Protein AF-A0A922WSM0-F1 (afdb_monomer_lite)

Radius of gyration: 19.59 Å; chains: 1; bounding box: 53×38×46 Å

Foldseek 3Di:
DVQVVQLPDPQKWWKAFPDDDVVVVVCVLLVVQVVVVCVVCVVVVVPPPPPVVDSDDSVDWTKIATDSHDPDDDAAKIKMFRNVQDFQWAQAPVRDTDGDPHRHVIDTHHDDDPDNRYHDRDLQGQRIKMKGDFPFFEADDPVRVVVDPDDDPNRPDHAGEAEAIDIDGSCVVPPDDTDPSSVVVVVVVVVVLVVQFDFQDDDPDTGTHGPVRVVCVVVVHWYDYPPDGDPPPRD

pLDDT: mean 84.81, std 13.57, range [42.75, 98.56]

Secondary structure (DSSP, 8-state):
-HHHHHHT-TTEEEEEESS---HHHHHHHHHHHHHHHHHH-GGGTT-S---STT----S---EEEEES--S---SEEEEEEEGGG-PPEEE-TTS-EEE-S-TTT-EE-SS--S-TTS----TT-TTEEEEEE----SPPPHHHHHH-SS--TTTSSSS-EEE--EEEEGGGGSSS---HHHHHHHHHHHHHHHHHSEE-S-TTS--EE-HHHHHHHHTT-EEEETTEE--S---

Sequence (235 aa):
MLLERLNADSEIAFIVPDGPLSIEQVHRDRLALAIETFRDEPSLQDKRGITFFGLPDSGYRQRWKAINQVHELTDGKYHLWHIPGGPLPLLTSNGCNQTVANPWEGWVEEHLGMDPSVPYFGPFAVTVIRLELMTRHRPYSQDEKNSLSIVNDFWDREADFLCVSMFEWSGSRGHNKASPATKRWWNRLKAWVGRQATQVSEPPFPVWAFPSAREKLMAGIDYYACGRQITRSVP

Structure (mmCIF, N/CA/C/O backbone):
data_AF-A0A922WSM0-F1
#
_entry.id   AF-A0A922WSM0-F1
#
loop_
_atom_site.group_PDB
_atom_site.id
_atom_site.type_symbol
_atom_site.label_atom_id
_atom_site.label_alt_id
_atom_site.label_comp_id
_atom_site.label_asym_id
_atom_site.label_entity_id
_atom_site.label_seq_id
_atom_site.pdbx_PDB_ins_code
_atom_site.Cartn_x
_atom_site.Cartn_y
_atom_site.Cartn_z
_atom_site.occupancy
_atom_site.B_iso_or_equiv
_atom_site.auth_seq_id
_atom_site.auth_comp_id
_atom_site.auth_asym_id
_atom_site.auth_atom_id
_atom_site.pdbx_PDB_model_num
ATOM 1 N N . MET A 1 1 ? -14.574 -4.790 0.892 1.00 90.06 1 MET A N 1
ATOM 2 C CA . MET A 1 1 ? -14.740 -3.400 0.413 1.00 90.06 1 MET A CA 1
ATOM 3 C C . MET A 1 1 ? -13.491 -2.790 -0.231 1.00 90.06 1 MET A C 1
ATOM 5 O O . MET A 1 1 ? -13.546 -2.515 -1.422 1.00 90.06 1 MET A O 1
ATOM 9 N N . LEU A 1 2 ? -12.377 -2.546 0.485 1.00 93.69 2 LEU A N 1
ATOM 10 C CA . LEU A 1 2 ? -11.177 -1.958 -0.153 1.00 93.69 2 LEU A CA 1
ATOM 11 C C . LEU A 1 2 ? -10.568 -2.897 -1.205 1.00 93.69 2 LEU A C 1
ATOM 13 O O . LEU A 1 2 ? -10.335 -2.472 -2.332 1.00 93.69 2 LEU A O 1
ATOM 17 N N . LEU A 1 3 ? -10.380 -4.170 -0.848 1.00 96.06 3 LEU A N 1
ATOM 18 C CA . LEU A 1 3 ? -9.903 -5.211 -1.760 1.00 96.06 3 LEU A CA 1
ATOM 19 C C . LEU A 1 3 ? -10.743 -5.275 -3.042 1.00 96.06 3 LEU A C 1
ATOM 21 O O . LEU A 1 3 ? -10.206 -5.138 -4.131 1.00 96.06 3 LEU A O 1
ATOM 25 N N . GLU A 1 4 ? -12.064 -5.412 -2.911 1.00 96.81 4 GLU A N 1
ATOM 26 C CA . GLU A 1 4 ? -12.992 -5.465 -4.051 1.00 96.81 4 GLU A CA 1
ATOM 27 C C . GLU A 1 4 ? -12.875 -4.219 -4.933 1.00 96.81 4 GLU A C 1
ATOM 29 O O . GLU A 1 4 ? -12.818 -4.327 -6.153 1.00 96.81 4 GLU A O 1
ATOM 34 N N . ARG A 1 5 ? -12.790 -3.028 -4.322 1.00 96.56 5 ARG A N 1
ATOM 35 C CA . ARG A 1 5 ? -12.628 -1.766 -5.049 1.00 96.56 5 ARG A CA 1
ATOM 36 C C . ARG A 1 5 ? -11.333 -1.739 -5.857 1.00 96.56 5 ARG A C 1
ATOM 38 O O . ARG A 1 5 ? -11.369 -1.220 -6.970 1.00 96.56 5 ARG A O 1
ATOM 45 N N . LEU A 1 6 ? -10.223 -2.220 -5.295 1.00 97.44 6 LEU A N 1
ATOM 46 C CA . LEU A 1 6 ? -8.923 -2.255 -5.970 1.00 97.44 6 LEU A CA 1
ATOM 47 C C . LEU A 1 6 ? -8.886 -3.346 -7.052 1.00 97.44 6 LEU A C 1
ATOM 49 O O . LEU A 1 6 ? -8.517 -3.042 -8.177 1.00 97.44 6 LEU A O 1
ATOM 53 N N . ASN A 1 7 ? -9.367 -4.559 -6.760 1.00 98.19 7 ASN A N 1
ATOM 54 C CA . ASN A 1 7 ? -9.453 -5.673 -7.718 1.00 98.19 7 ASN A CA 1
ATOM 55 C C . ASN A 1 7 ? -10.392 -5.393 -8.905 1.00 98.19 7 ASN A C 1
ATOM 57 O O . ASN A 1 7 ? -10.238 -5.995 -9.968 1.00 98.19 7 ASN A O 1
ATOM 61 N N . ALA A 1 8 ? -11.398 -4.533 -8.721 1.00 97.94 8 ALA A N 1
ATOM 62 C CA . ALA A 1 8 ? -12.308 -4.106 -9.783 1.00 97.94 8 ALA A CA 1
ATOM 63 C C . ALA A 1 8 ? -11.767 -2.922 -10.610 1.00 97.94 8 ALA A C 1
ATOM 65 O O . ALA A 1 8 ? -12.390 -2.541 -11.600 1.00 97.94 8 ALA A O 1
ATOM 66 N N . ASP A 1 9 ? -10.653 -2.301 -10.206 1.00 98.06 9 ASP A N 1
ATOM 67 C CA . ASP A 1 9 ? -10.079 -1.145 -10.896 1.00 98.06 9 ASP A CA 1
ATOM 68 C C . ASP A 1 9 ? -9.083 -1.580 -11.971 1.00 98.06 9 ASP A C 1
ATOM 70 O O . ASP A 1 9 ? -7.936 -1.899 -11.673 1.00 98.06 9 ASP A O 1
ATOM 74 N N . SER A 1 10 ? -9.482 -1.526 -13.242 1.00 97.94 10 SER A N 1
ATOM 75 C CA . SER A 1 10 ? -8.581 -1.845 -14.356 1.00 97.94 10 SER A CA 1
ATOM 76 C C . SER A 1 10 ? -7.427 -0.847 -14.532 1.00 97.94 10 SER A C 1
ATOM 78 O O . SER A 1 10 ? -6.545 -1.082 -15.352 1.00 97.94 10 SER A O 1
ATOM 80 N N . GLU A 1 11 ? -7.435 0.295 -13.830 1.00 98.31 11 GLU A N 1
ATOM 81 C CA . GLU A 1 11 ? -6.327 1.260 -13.849 1.00 98.31 11 GLU A CA 1
ATOM 82 C C . GLU A 1 11 ? -5.235 0.933 -12.816 1.00 98.31 11 GLU A C 1
ATOM 84 O O . GLU A 1 11 ? -4.221 1.636 -12.767 1.00 98.31 11 GLU A O 1
ATOM 89 N N . ILE A 1 12 ? -5.422 -0.108 -11.995 1.00 98.19 12 ILE A N 1
ATOM 90 C CA . ILE A 1 12 ? -4.507 -0.492 -10.919 1.00 98.19 12 ILE A CA 1
ATOM 91 C C . ILE A 1 12 ? -4.029 -1.930 -11.081 1.00 98.19 12 ILE A C 1
ATOM 93 O O . ILE A 1 12 ? -4.802 -2.838 -11.360 1.00 98.19 12 ILE A O 1
ATOM 97 N N . ALA A 1 13 ? -2.741 -2.128 -10.821 1.00 98.50 13 ALA A N 1
ATOM 98 C CA . ALA A 1 13 ? -2.152 -3.440 -10.611 1.00 98.50 13 ALA A CA 1
ATOM 99 C C . ALA A 1 13 ? -1.460 -3.499 -9.246 1.00 98.50 13 ALA A C 1
ATOM 101 O O . ALA A 1 13 ? -0.836 -2.529 -8.811 1.00 98.50 13 ALA A O 1
ATOM 102 N N . PHE A 1 14 ? -1.532 -4.648 -8.587 1.00 98.38 14 PHE A N 1
ATOM 103 C CA . PHE A 1 14 ? -0.730 -4.967 -7.412 1.00 98.38 14 PHE A CA 1
ATOM 104 C C . PHE A 1 14 ? 0.663 -5.382 -7.849 1.00 98.38 14 PHE A C 1
ATOM 106 O O . PHE A 1 14 ? 0.808 -6.160 -8.790 1.00 98.38 14 PHE A O 1
ATOM 113 N N . ILE A 1 15 ? 1.681 -4.899 -7.146 1.00 98.06 15 ILE A N 1
ATOM 114 C CA . ILE A 1 15 ? 3.041 -5.396 -7.306 1.00 98.06 15 ILE A CA 1
ATOM 115 C C . ILE A 1 15 ? 3.306 -6.423 -6.219 1.00 98.06 15 ILE A C 1
ATOM 117 O O . ILE A 1 15 ? 3.274 -6.099 -5.032 1.00 98.06 15 ILE A O 1
ATOM 121 N N . VAL A 1 16 ? 3.549 -7.659 -6.640 1.00 96.62 16 VAL A N 1
ATOM 122 C CA . VAL A 1 16 ? 3.720 -8.811 -5.757 1.00 96.62 16 VAL A CA 1
ATOM 123 C C . VAL A 1 16 ? 5.046 -9.516 -6.032 1.00 96.62 16 VAL A C 1
ATOM 125 O O . VAL A 1 16 ? 5.587 -9.399 -7.137 1.00 96.62 16 VAL A O 1
ATOM 128 N N . PRO A 1 17 ? 5.582 -10.263 -5.060 1.00 95.38 17 PRO A N 1
ATOM 129 C CA . PRO A 1 17 ? 6.710 -11.151 -5.299 1.00 95.38 17 PRO A CA 1
ATOM 130 C C . PRO A 1 17 ? 6.379 -12.193 -6.376 1.00 95.38 17 PRO A C 1
ATOM 132 O O . PRO A 1 17 ? 5.289 -12.767 -6.397 1.00 95.38 17 PRO A O 1
ATOM 135 N N . ASP A 1 18 ? 7.333 -12.456 -7.265 1.00 95.69 18 ASP A N 1
ATOM 136 C CA . ASP A 1 18 ? 7.250 -13.487 -8.299 1.00 95.69 18 ASP A CA 1
ATOM 137 C C . ASP A 1 18 ? 8.155 -14.672 -7.948 1.00 95.69 18 ASP A C 1
ATOM 139 O O . ASP A 1 18 ? 9.247 -14.839 -8.490 1.00 95.69 18 ASP A O 1
ATOM 143 N N . GLY A 1 19 ? 7.711 -15.458 -6.969 1.00 89.25 19 GLY A N 1
ATOM 144 C CA . GLY A 1 19 ? 8.457 -16.586 -6.417 1.00 89.25 19 GLY A CA 1
ATOM 145 C C . GLY A 1 19 ? 8.509 -16.550 -4.890 1.00 89.25 19 GLY A C 1
ATOM 146 O O . GLY A 1 19 ? 7.971 -15.622 -4.277 1.00 89.25 19 GLY A O 1
ATOM 147 N N . PRO A 1 20 ? 9.125 -17.562 -4.256 1.00 79.56 20 PRO A N 1
ATOM 148 C CA . PRO A 1 20 ? 9.254 -17.602 -2.810 1.00 79.56 20 PRO A CA 1
ATOM 149 C C . PRO A 1 20 ? 10.045 -16.387 -2.323 1.00 79.56 20 PRO A C 1
ATOM 151 O O . PRO A 1 20 ? 11.192 -16.166 -2.708 1.00 79.56 20 PRO A O 1
ATOM 154 N N . LEU A 1 21 ? 9.410 -15.610 -1.453 1.00 68.50 21 LEU A N 1
ATOM 155 C CA . LEU A 1 21 ? 10.076 -14.614 -0.634 1.00 68.50 21 LEU A CA 1
ATOM 156 C C . LEU A 1 21 ? 10.916 -15.359 0.398 1.00 68.50 21 LEU A C 1
ATOM 158 O O . LEU A 1 21 ? 10.383 -15.821 1.406 1.00 68.50 21 LEU A O 1
ATOM 162 N N . SER A 1 22 ? 12.227 -15.452 0.199 1.00 66.50 22 SER A N 1
ATOM 163 C CA . SER A 1 22 ? 13.107 -15.921 1.271 1.00 66.50 22 SER A CA 1
ATOM 164 C C . SER A 1 22 ? 13.357 -14.783 2.268 1.00 66.50 22 SER A C 1
ATOM 166 O O . SER A 1 22 ? 14.496 -14.423 2.530 1.00 66.50 22 SER A O 1
ATOM 168 N N . ILE A 1 23 ? 12.297 -14.145 2.792 1.00 64.62 23 ILE A N 1
ATOM 169 C CA . ILE A 1 23 ? 12.402 -12.981 3.697 1.00 64.62 23 ILE A CA 1
ATOM 170 C C . ILE A 1 23 ? 13.312 -13.296 4.881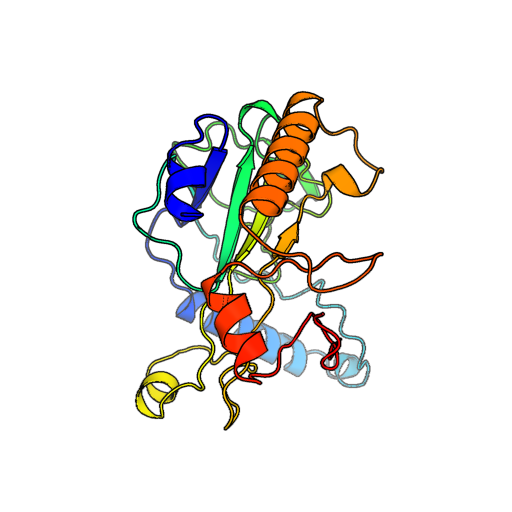 1.00 64.62 23 ILE A C 1
ATOM 172 O O . ILE A 1 23 ? 14.093 -12.435 5.279 1.00 64.62 23 ILE A O 1
ATOM 176 N N . GLU A 1 24 ? 13.245 -14.521 5.402 1.00 65.88 24 GLU A N 1
ATOM 177 C CA . GLU A 1 24 ? 14.122 -14.991 6.474 1.00 65.88 24 GLU A CA 1
ATOM 178 C C . GLU A 1 24 ? 15.591 -15.004 6.061 1.00 65.88 24 GLU A C 1
ATOM 180 O O . GLU A 1 24 ? 16.446 -14.584 6.836 1.00 65.88 24 GLU A O 1
ATOM 185 N N . GLN A 1 25 ? 15.896 -15.449 4.843 1.00 67.50 25 GLN A N 1
ATOM 186 C CA . GLN A 1 25 ? 17.255 -15.434 4.319 1.00 67.50 25 GLN A CA 1
ATOM 187 C C . GLN A 1 25 ? 17.706 -14.007 4.026 1.00 67.50 25 GLN A C 1
ATOM 189 O O . GLN A 1 25 ? 18.783 -13.625 4.448 1.00 67.50 25 GLN A O 1
ATOM 194 N N . VAL A 1 26 ? 16.848 -13.168 3.440 1.00 68.75 26 VAL A N 1
ATOM 195 C CA . VAL A 1 26 ? 17.149 -11.748 3.211 1.00 68.75 26 VAL A CA 1
ATOM 196 C C . VAL A 1 26 ? 17.434 -11.023 4.521 1.00 68.75 26 VAL A C 1
ATOM 198 O O . VAL A 1 26 ? 18.384 -10.250 4.596 1.00 68.75 26 VAL A O 1
ATOM 201 N N . HIS A 1 27 ? 16.638 -11.264 5.564 1.00 67.69 27 HIS A N 1
ATOM 202 C CA . HIS A 1 27 ? 16.864 -10.666 6.879 1.00 67.69 27 HIS A CA 1
ATOM 203 C C . HIS A 1 27 ? 18.128 -11.206 7.530 1.00 67.69 27 HIS A C 1
ATOM 205 O O . HIS A 1 27 ? 18.909 -10.418 8.054 1.00 67.69 27 HIS A O 1
ATOM 211 N N . ARG A 1 28 ? 18.354 -12.522 7.474 1.00 69.00 28 ARG A N 1
ATOM 212 C CA . ARG A 1 28 ? 19.564 -13.155 8.005 1.00 69.00 28 ARG A CA 1
ATOM 213 C C . ARG A 1 28 ? 20.815 -12.610 7.329 1.00 69.00 28 ARG A C 1
ATOM 215 O O . ARG A 1 28 ? 21.737 -12.210 8.028 1.00 69.00 28 ARG A O 1
ATOM 222 N N . ASP A 1 29 ? 20.813 -12.538 6.005 1.00 69.75 29 ASP A N 1
ATOM 223 C CA . ASP A 1 29 ? 21.943 -12.072 5.209 1.00 69.75 29 ASP A CA 1
ATOM 224 C C . ASP A 1 29 ? 22.196 -10.582 5.469 1.00 69.75 29 ASP A C 1
ATOM 226 O O . ASP A 1 29 ? 23.330 -10.186 5.723 1.00 69.75 29 ASP A O 1
ATOM 230 N N . ARG A 1 30 ? 21.142 -9.751 5.518 1.00 68.50 30 ARG A N 1
ATOM 231 C CA . ARG A 1 30 ? 21.267 -8.322 5.860 1.00 68.50 30 ARG A CA 1
ATOM 232 C C . ARG A 1 30 ? 21.757 -8.099 7.286 1.00 68.50 30 ARG A C 1
ATOM 234 O O . ARG A 1 30 ? 22.567 -7.204 7.509 1.00 68.50 30 ARG A O 1
ATOM 241 N N . LEU A 1 31 ? 21.265 -8.877 8.249 1.00 69.50 31 LEU A N 1
ATOM 242 C CA . LEU A 1 31 ? 21.667 -8.764 9.648 1.00 69.50 31 LEU A CA 1
ATOM 243 C C . LEU A 1 31 ? 23.117 -9.210 9.837 1.00 69.50 31 LEU A C 1
ATOM 245 O O . LEU A 1 31 ? 23.877 -8.502 10.489 1.00 69.50 31 LEU A O 1
ATOM 249 N N . ALA A 1 32 ? 23.511 -10.341 9.246 1.00 69.50 32 ALA A N 1
ATOM 250 C CA . ALA A 1 32 ? 24.887 -10.830 9.282 1.00 69.50 32 ALA A CA 1
ATOM 251 C C . ALA A 1 32 ? 25.853 -9.784 8.711 1.00 69.50 32 ALA A C 1
ATOM 253 O O . ALA A 1 32 ? 26.838 -9.430 9.352 1.00 69.50 32 ALA A O 1
ATOM 254 N N . LEU A 1 33 ? 25.498 -9.209 7.566 1.00 68.38 33 LEU A N 1
ATOM 255 C CA . LEU A 1 33 ? 26.299 -8.216 6.866 1.00 68.38 33 LEU A CA 1
ATOM 256 C C . LEU A 1 33 ? 26.365 -6.870 7.607 1.00 68.38 33 LEU A C 1
ATOM 258 O O . LEU A 1 33 ? 27.421 -6.240 7.669 1.00 68.38 33 LEU A O 1
ATOM 262 N N . ALA A 1 34 ? 25.264 -6.445 8.235 1.00 68.56 34 ALA A N 1
ATOM 263 C CA . ALA A 1 34 ? 25.266 -5.292 9.131 1.00 68.56 34 ALA A CA 1
ATOM 264 C C . ALA A 1 34 ? 26.184 -5.535 10.339 1.00 68.56 34 ALA A C 1
ATOM 266 O O . ALA A 1 34 ? 27.004 -4.679 10.659 1.00 68.56 34 ALA A O 1
ATOM 267 N N . ILE A 1 35 ? 26.087 -6.705 10.983 1.00 71.75 35 ILE A N 1
ATOM 268 C CA . ILE A 1 35 ? 26.932 -7.088 12.126 1.00 71.75 35 ILE A CA 1
ATOM 269 C C . ILE A 1 35 ? 28.416 -7.103 11.737 1.00 71.75 35 ILE A C 1
ATOM 271 O O . ILE A 1 35 ? 29.236 -6.597 12.502 1.00 71.75 35 ILE A O 1
ATOM 275 N N . GLU A 1 36 ? 28.767 -7.651 10.571 1.00 72.88 36 GLU A N 1
ATOM 276 C CA . GLU A 1 36 ? 30.142 -7.634 10.049 1.00 72.88 36 GLU A CA 1
ATOM 277 C C . GLU A 1 36 ? 30.632 -6.202 9.808 1.00 72.88 36 GLU A C 1
ATOM 279 O O . GLU A 1 36 ? 31.680 -5.819 10.321 1.00 72.88 36 GLU A O 1
ATOM 284 N N . THR A 1 37 ? 29.821 -5.362 9.159 1.00 68.50 37 THR A N 1
ATOM 285 C CA . THR A 1 37 ? 30.153 -3.942 8.933 1.00 68.50 37 THR A CA 1
ATOM 286 C C . THR A 1 37 ? 30.411 -3.198 10.249 1.00 68.50 37 THR A C 1
ATOM 288 O O . THR A 1 37 ? 31.361 -2.426 10.363 1.00 68.50 37 THR A O 1
ATOM 291 N N . PHE A 1 38 ? 29.600 -3.454 11.283 1.00 70.06 38 PHE A N 1
ATOM 292 C CA . PHE A 1 38 ? 29.783 -2.859 12.612 1.00 70.06 38 PHE A CA 1
ATOM 293 C C . PHE A 1 38 ? 30.997 -3.392 13.375 1.00 70.06 38 PHE A C 1
ATOM 295 O O . PHE A 1 38 ? 31.509 -2.700 14.260 1.00 70.06 38 PHE A O 1
ATOM 302 N N . ARG A 1 39 ? 31.432 -4.620 13.078 1.00 75.69 39 ARG A N 1
ATOM 303 C CA . ARG A 1 39 ? 32.628 -5.222 13.670 1.00 75.69 39 ARG A CA 1
ATOM 304 C C . ARG A 1 39 ? 33.897 -4.593 13.097 1.00 75.69 39 ARG A C 1
ATOM 306 O O . ARG A 1 39 ? 34.823 -4.334 13.863 1.00 75.69 39 ARG A O 1
ATOM 313 N N . ASP A 1 40 ? 33.908 -4.320 11.796 1.00 75.50 40 ASP A N 1
ATOM 314 C CA . ASP A 1 40 ? 35.107 -3.874 11.082 1.00 75.50 40 ASP A CA 1
ATOM 315 C C . ASP A 1 40 ? 35.307 -2.346 11.106 1.00 75.50 40 ASP A C 1
ATOM 317 O O . ASP A 1 40 ? 36.437 -1.877 10.962 1.00 75.50 40 ASP A O 1
ATOM 321 N N . GLU A 1 41 ? 34.263 -1.551 11.393 1.00 72.44 41 GLU A N 1
ATOM 322 C CA . GLU A 1 41 ? 34.368 -0.090 11.555 1.00 72.44 41 GLU A CA 1
ATOM 323 C C . GLU A 1 41 ? 33.875 0.427 12.928 1.00 72.44 41 GLU A C 1
ATOM 325 O O . GLU A 1 41 ? 32.788 1.008 13.041 1.00 72.44 41 GLU A O 1
ATOM 330 N N . PRO A 1 42 ? 34.702 0.342 13.993 1.00 66.69 42 PRO A N 1
ATOM 331 C CA . PRO A 1 42 ? 34.347 0.817 15.339 1.00 66.69 42 PRO A CA 1
ATOM 332 C C . PRO A 1 42 ? 33.967 2.306 15.397 1.00 66.69 42 PRO A C 1
ATOM 334 O O . PRO A 1 42 ? 33.214 2.731 16.270 1.00 66.69 42 PRO A O 1
ATOM 337 N N . SER A 1 43 ? 34.453 3.111 14.444 1.00 66.75 43 SER A N 1
ATOM 338 C CA . SER A 1 43 ? 34.170 4.551 14.357 1.00 66.75 43 SER A CA 1
ATOM 339 C C . SER A 1 43 ? 32.708 4.889 14.019 1.00 66.75 43 SER A C 1
ATOM 341 O O . SER A 1 43 ? 32.273 6.025 14.225 1.00 66.75 43 SER A O 1
ATOM 343 N N . LEU A 1 44 ? 31.929 3.911 13.537 1.00 59.34 44 LEU A N 1
ATOM 344 C CA . LEU A 1 44 ? 30.494 4.052 13.282 1.00 59.34 44 LEU A CA 1
ATOM 345 C C . LEU A 1 44 ? 29.636 3.850 14.544 1.00 59.34 44 LEU A C 1
ATOM 347 O O . LEU A 1 44 ? 28.467 4.232 14.534 1.00 59.34 44 LEU A O 1
ATOM 351 N N . GLN A 1 45 ? 30.195 3.326 15.643 1.00 58.12 45 GLN A N 1
ATOM 352 C CA . GLN A 1 45 ? 29.441 3.061 16.880 1.00 58.12 45 GLN A CA 1
ATOM 353 C C . GLN A 1 45 ? 29.010 4.339 17.620 1.00 58.12 45 GLN A C 1
ATOM 355 O O . GLN A 1 45 ? 27.973 4.344 18.281 1.00 58.12 45 GLN A O 1
ATOM 360 N N . ASP A 1 46 ? 29.758 5.439 17.485 1.00 55.81 46 ASP A N 1
ATOM 361 C CA . ASP A 1 46 ? 29.495 6.685 18.227 1.00 55.81 46 ASP A CA 1
ATOM 362 C C . ASP A 1 46 ? 28.547 7.651 17.481 1.00 55.81 46 ASP A C 1
ATOM 364 O O . ASP A 1 46 ? 28.046 8.640 18.023 1.00 55.81 46 ASP A O 1
ATOM 368 N N . LYS A 1 47 ? 28.224 7.352 16.215 1.00 51.78 47 LYS A N 1
ATOM 369 C CA . LYS A 1 47 ? 27.297 8.145 15.399 1.00 51.78 47 LYS A CA 1
ATOM 370 C C . LYS A 1 47 ? 25.886 7.573 15.509 1.00 51.78 47 LYS A C 1
ATOM 372 O O . LYS A 1 47 ? 25.424 6.869 14.622 1.00 51.78 47 LYS A O 1
ATOM 377 N N . ARG A 1 48 ? 25.137 7.976 16.543 1.00 45.84 48 ARG A N 1
ATOM 378 C CA . ARG A 1 48 ? 23.688 7.674 16.712 1.00 45.84 48 ARG A CA 1
ATOM 379 C C . ARG A 1 48 ? 22.777 8.195 15.582 1.00 45.84 48 ARG A C 1
ATOM 381 O O . ARG A 1 48 ? 21.562 8.051 15.653 1.00 45.84 48 ARG A O 1
ATOM 388 N N . GLY A 1 49 ? 23.348 8.804 14.547 1.00 42.75 49 GLY A N 1
ATOM 389 C CA . GLY A 1 49 ? 22.703 9.092 13.274 1.00 42.75 49 GLY A CA 1
ATOM 390 C C . GLY A 1 49 ? 23.256 8.173 12.192 1.00 42.75 49 GLY A C 1
ATOM 391 O O . GLY A 1 49 ? 23.903 8.648 11.263 1.00 42.75 49 GLY A O 1
ATOM 392 N N . ILE A 1 50 ? 23.038 6.864 12.315 1.00 44.78 50 ILE A N 1
ATOM 393 C CA . ILE A 1 50 ? 23.276 5.949 11.199 1.00 44.78 50 ILE A CA 1
ATOM 394 C C . ILE A 1 50 ? 22.154 6.201 10.203 1.00 44.78 50 ILE A C 1
ATOM 396 O O . ILE A 1 50 ? 21.062 5.644 10.282 1.00 44.78 50 ILE A O 1
ATOM 400 N N . THR A 1 51 ? 22.405 7.117 9.275 1.00 43.41 51 THR A N 1
ATOM 401 C CA . THR A 1 51 ? 21.689 7.156 8.008 1.00 43.41 51 THR A CA 1
ATOM 402 C C . THR A 1 51 ? 21.802 5.760 7.405 1.00 43.41 51 THR A C 1
ATOM 404 O O . THR A 1 51 ? 22.875 5.372 6.964 1.00 43.41 51 THR A O 1
ATOM 407 N N . PHE A 1 52 ? 20.701 5.006 7.387 1.00 49.59 52 PHE A N 1
ATOM 408 C CA . PHE A 1 52 ? 20.584 3.653 6.823 1.00 49.59 52 PHE A CA 1
ATOM 409 C C . PHE A 1 52 ? 20.882 3.562 5.300 1.00 49.59 52 PHE A C 1
ATOM 411 O O . PHE A 1 52 ? 20.593 2.559 4.649 1.00 49.59 52 PHE A O 1
ATOM 418 N N . PHE A 1 53 ? 21.470 4.602 4.710 1.00 45.47 53 PHE A N 1
ATOM 419 C CA . PHE A 1 53 ? 21.992 4.625 3.350 1.00 45.47 53 PHE A CA 1
ATOM 420 C C . PHE A 1 53 ? 23.336 3.886 3.307 1.00 45.47 53 PHE A C 1
ATOM 422 O O . PHE A 1 53 ? 24.385 4.519 3.254 1.00 45.47 53 PHE A O 1
ATOM 429 N N . GLY A 1 54 ? 23.317 2.555 3.379 1.00 51.78 54 GLY A N 1
ATOM 430 C CA . GLY A 1 54 ? 24.549 1.778 3.217 1.00 51.78 54 GLY A CA 1
ATOM 431 C C . GLY A 1 54 ? 24.575 0.397 3.852 1.00 51.78 54 GLY A C 1
ATOM 432 O O . GLY A 1 54 ? 25.656 -0.048 4.221 1.00 51.78 54 GLY A O 1
ATOM 433 N N . LEU A 1 55 ? 23.436 -0.296 3.999 1.00 59.34 55 LEU A N 1
ATOM 434 C CA . LEU A 1 55 ? 23.531 -1.743 4.214 1.00 59.34 55 LEU A CA 1
ATOM 435 C C . LEU A 1 55 ? 24.303 -2.331 3.024 1.00 59.34 55 LEU A C 1
ATOM 437 O O . LEU A 1 55 ? 23.952 -1.993 1.885 1.00 59.34 55 LEU A O 1
ATOM 441 N N . PRO A 1 56 ? 25.348 -3.144 3.252 1.00 62.00 56 PRO A N 1
ATOM 442 C CA . PRO A 1 56 ? 26.109 -3.671 2.140 1.00 62.00 56 PRO A CA 1
ATOM 443 C C . PRO A 1 56 ? 25.205 -4.553 1.280 1.00 62.00 56 PRO A C 1
ATOM 445 O O . PRO A 1 56 ? 24.170 -5.065 1.721 1.00 62.00 56 PRO A O 1
ATOM 448 N N . ASP A 1 57 ? 25.549 -4.651 0.006 1.00 68.19 57 ASP A N 1
ATOM 449 C CA . ASP A 1 57 ? 24.738 -5.382 -0.948 1.00 68.19 57 ASP A CA 1
ATOM 450 C C . ASP A 1 57 ? 24.800 -6.883 -0.633 1.00 68.19 57 ASP A C 1
ATOM 452 O O . ASP A 1 57 ? 25.836 -7.516 -0.823 1.00 68.19 57 ASP A O 1
ATOM 456 N N . SER A 1 58 ? 23.693 -7.469 -0.164 1.00 66.44 58 SER A N 1
ATOM 457 C CA . SER A 1 58 ? 23.625 -8.908 0.116 1.00 66.44 58 SER A CA 1
ATOM 458 C C . SER A 1 58 ? 23.634 -9.767 -1.155 1.00 66.44 58 SER A C 1
ATOM 460 O O . SER A 1 58 ? 23.583 -10.991 -1.067 1.00 66.44 58 SER A O 1
ATOM 462 N N . GLY A 1 59 ? 23.612 -9.157 -2.347 1.00 74.31 59 GLY A N 1
ATOM 463 C CA . GLY A 1 59 ? 23.528 -9.840 -3.640 1.00 74.31 59 GLY A CA 1
ATOM 464 C C . GLY A 1 59 ? 22.161 -10.472 -3.927 1.00 74.31 59 GLY A C 1
ATOM 465 O O . GLY A 1 59 ? 21.816 -10.691 -5.087 1.00 74.31 59 GLY A O 1
ATOM 466 N N . TYR A 1 60 ? 21.339 -10.711 -2.901 1.00 76.81 60 TYR A N 1
ATOM 467 C CA . TYR A 1 60 ? 19.958 -11.146 -3.077 1.00 76.81 60 TYR A CA 1
ATOM 468 C C . TYR A 1 60 ? 19.159 -10.070 -3.810 1.00 76.81 60 TYR A C 1
ATOM 470 O O . TYR A 1 60 ? 19.226 -8.889 -3.458 1.00 76.81 60 TYR A O 1
ATOM 478 N N . ARG A 1 61 ? 18.370 -10.489 -4.801 1.00 84.62 61 ARG A N 1
ATOM 479 C CA . ARG A 1 61 ? 17.401 -9.643 -5.497 1.00 84.62 61 ARG A CA 1
ATOM 480 C C . ARG A 1 61 ? 16.062 -10.348 -5.574 1.00 84.62 61 ARG A C 1
ATOM 482 O O . ARG A 1 61 ? 15.980 -11.470 -6.075 1.00 84.62 61 ARG A O 1
ATOM 489 N N . GLN A 1 62 ? 15.010 -9.681 -5.111 1.00 91.19 62 GLN A N 1
ATOM 490 C CA . GLN A 1 62 ? 13.659 -10.191 -5.258 1.00 91.19 62 GLN A CA 1
ATOM 491 C C . GLN A 1 62 ? 13.176 -9.987 -6.699 1.00 91.19 62 GLN A C 1
ATOM 493 O O . GLN A 1 62 ? 13.322 -8.909 -7.286 1.00 91.19 62 GLN A O 1
ATOM 498 N N . ARG A 1 63 ? 12.561 -11.031 -7.265 1.00 94.19 63 ARG A N 1
ATOM 499 C CA . ARG A 1 63 ? 11.766 -10.903 -8.487 1.00 94.19 63 ARG A CA 1
ATOM 500 C C . ARG A 1 63 ? 10.360 -10.435 -8.121 1.00 94.19 63 ARG A C 1
ATOM 502 O O . ARG A 1 63 ? 9.739 -10.985 -7.211 1.00 94.19 63 ARG A O 1
ATOM 509 N N . TRP A 1 64 ? 9.859 -9.441 -8.832 1.00 96.69 64 TRP A N 1
ATOM 510 C CA . TRP A 1 64 ? 8.549 -8.827 -8.644 1.00 96.69 64 TRP A CA 1
ATOM 511 C C . TRP A 1 64 ? 7.733 -8.957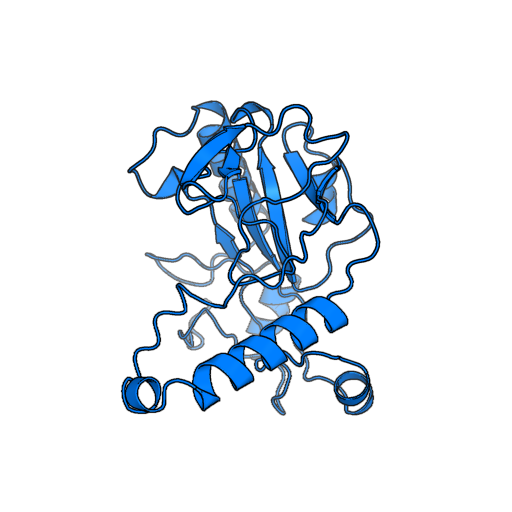 -9.921 1.00 96.69 64 TRP A C 1
ATOM 513 O O . TRP A 1 64 ? 8.308 -9.011 -11.003 1.00 96.69 64 TRP A O 1
ATOM 523 N N . LYS A 1 65 ? 6.405 -8.956 -9.821 1.00 98.12 65 LYS A N 1
ATOM 524 C CA . LYS A 1 65 ? 5.504 -8.843 -10.973 1.00 98.12 65 LYS A CA 1
ATOM 525 C C . LYS A 1 65 ? 4.261 -8.034 -10.643 1.00 98.12 65 LYS A C 1
ATOM 527 O O . LYS A 1 65 ? 3.845 -7.946 -9.489 1.00 98.12 65 LYS A O 1
ATOM 532 N N . ALA A 1 66 ? 3.657 -7.468 -11.676 1.00 98.56 66 ALA A N 1
ATOM 533 C CA . ALA A 1 66 ? 2.344 -6.857 -11.611 1.00 98.56 66 ALA A CA 1
ATOM 534 C C . ALA A 1 66 ? 1.253 -7.921 -11.790 1.00 98.56 66 ALA A C 1
ATOM 536 O O . ALA A 1 66 ? 1.361 -8.783 -12.662 1.00 98.56 66 ALA A O 1
ATOM 537 N N . ILE A 1 67 ? 0.184 -7.840 -10.998 1.00 98.56 67 ILE A N 1
ATOM 538 C CA . ILE A 1 67 ? -1.041 -8.630 -11.168 1.00 98.56 67 ILE A CA 1
ATOM 539 C C . ILE A 1 67 ? -2.273 -7.746 -10.959 1.00 98.56 67 ILE A C 1
ATOM 541 O O . ILE A 1 67 ? -2.248 -6.808 -10.167 1.00 98.56 67 ILE A O 1
ATOM 545 N N . ASN A 1 68 ? -3.368 -8.036 -11.660 1.00 98.19 68 ASN A N 1
ATOM 546 C CA . ASN A 1 68 ? -4.585 -7.217 -11.571 1.00 98.19 68 ASN A CA 1
ATOM 547 C C . ASN A 1 68 ? -5.354 -7.428 -10.264 1.00 98.19 68 ASN A C 1
ATOM 549 O O . ASN A 1 68 ? -6.046 -6.529 -9.798 1.00 98.19 68 ASN A O 1
ATOM 553 N N . GLN A 1 69 ? -5.277 -8.629 -9.693 1.00 98.12 69 GLN A N 1
ATOM 554 C CA . GLN A 1 69 ? -6.103 -9.018 -8.560 1.00 98.12 69 GLN A CA 1
ATOM 555 C C . GLN A 1 69 ? -5.294 -9.833 -7.568 1.00 98.12 69 GLN A C 1
ATOM 557 O O . GLN A 1 69 ? -4.527 -10.711 -7.960 1.00 98.12 69 GLN A O 1
ATOM 562 N N . VAL A 1 70 ? -5.512 -9.562 -6.287 1.00 97.75 70 VAL A N 1
ATOM 563 C CA . VAL A 1 70 ? -5.043 -10.399 -5.180 1.00 97.75 70 VAL A CA 1
ATOM 564 C C . VAL A 1 70 ? -6.239 -11.077 -4.524 1.00 97.75 70 VAL A C 1
ATOM 566 O O . VAL A 1 70 ? -7.349 -10.542 -4.533 1.00 97.75 70 VAL A O 1
ATOM 569 N N . HIS A 1 71 ? -6.027 -12.265 -3.963 1.00 97.38 71 HIS A N 1
ATOM 570 C CA . HIS A 1 71 ? -7.082 -12.974 -3.238 1.00 97.38 71 HIS A CA 1
ATOM 571 C C . HIS A 1 71 ? -7.430 -12.271 -1.920 1.00 97.38 71 HIS A C 1
ATOM 573 O O . HIS A 1 71 ? -8.590 -12.226 -1.522 1.00 97.38 71 HIS A O 1
ATOM 579 N N . GLU A 1 72 ? -6.427 -11.692 -1.262 1.00 96.06 72 GLU A N 1
ATOM 580 C CA . GLU A 1 72 ? -6.568 -11.048 0.036 1.00 96.06 72 GLU A CA 1
ATOM 581 C C . GLU A 1 72 ? -5.615 -9.861 0.196 1.00 96.06 72 GLU A C 1
ATOM 583 O O . GLU A 1 72 ? -4.628 -9.726 -0.530 1.00 96.06 72 GLU A O 1
ATOM 588 N N . LEU A 1 73 ? -5.930 -9.002 1.166 1.00 94.75 73 LEU A N 1
ATOM 589 C CA . LEU A 1 73 ? -5.036 -7.968 1.674 1.00 94.75 73 LEU A CA 1
ATOM 590 C C . LEU A 1 73 ? -4.851 -8.202 3.169 1.00 94.75 73 LEU A C 1
ATOM 592 O O . LEU A 1 73 ? -5.766 -7.952 3.954 1.00 94.75 73 LEU A O 1
ATOM 596 N N . THR A 1 74 ? -3.682 -8.708 3.534 1.00 92.62 74 THR A N 1
ATOM 597 C CA . THR A 1 74 ? -3.248 -8.865 4.920 1.00 92.62 74 THR A CA 1
ATOM 598 C C . THR A 1 74 ? -2.656 -7.557 5.445 1.00 92.62 74 THR A C 1
ATOM 600 O O . THR A 1 74 ? -2.445 -6.599 4.702 1.00 92.62 74 THR A O 1
ATOM 603 N N . ASP A 1 75 ? -2.363 -7.494 6.739 1.00 90.50 75 ASP A N 1
ATOM 604 C CA . 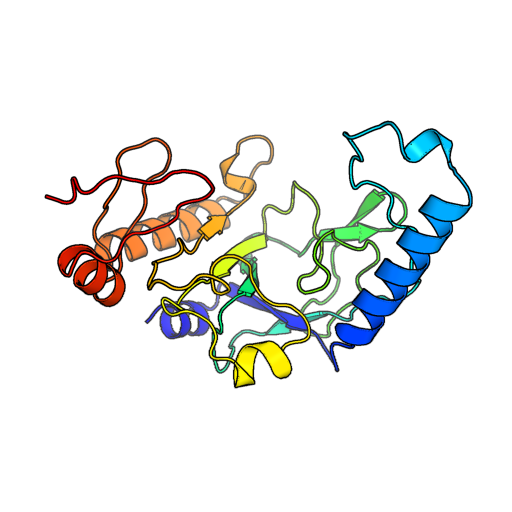ASP A 1 75 ? -1.591 -6.370 7.265 1.00 90.50 75 ASP A CA 1
ATOM 605 C C . ASP A 1 75 ? -0.192 -6.356 6.641 1.00 90.50 75 ASP A C 1
ATOM 607 O O . ASP A 1 75 ? 0.424 -7.406 6.444 1.00 90.50 75 ASP A O 1
ATOM 611 N N . GLY A 1 76 ? 0.303 -5.165 6.308 1.00 91.12 76 GLY A N 1
ATOM 612 C CA . GLY A 1 76 ? 1.599 -5.004 5.660 1.00 91.12 76 GLY A CA 1
ATOM 613 C C . GLY A 1 76 ? 1.662 -3.837 4.685 1.00 91.12 76 GLY A C 1
ATOM 614 O O . GLY A 1 76 ? 0.779 -2.979 4.625 1.00 91.12 76 GLY A O 1
ATOM 615 N N . LYS A 1 77 ? 2.750 -3.798 3.917 1.00 93.81 77 LYS A N 1
ATOM 616 C CA . LYS A 1 77 ? 3.005 -2.764 2.914 1.00 93.81 77 LYS A CA 1
ATOM 617 C C . LYS A 1 77 ? 2.813 -3.328 1.517 1.00 93.81 77 LYS A C 1
ATOM 619 O O . LYS A 1 77 ? 3.219 -4.442 1.213 1.00 93.81 77 LYS A O 1
ATOM 624 N N . TYR A 1 78 ? 2.229 -2.509 0.659 1.00 96.25 78 TYR A N 1
ATOM 625 C CA . TYR A 1 78 ? 1.889 -2.833 -0.713 1.00 96.25 78 TYR A CA 1
ATOM 626 C C . TYR A 1 78 ? 2.293 -1.686 -1.629 1.00 96.25 78 TYR A C 1
ATOM 628 O O . TYR A 1 78 ? 2.131 -0.505 -1.303 1.00 96.25 78 TYR A O 1
ATOM 636 N N . HIS A 1 79 ? 2.759 -2.041 -2.822 1.00 97.31 79 HIS A N 1
ATOM 637 C CA . HIS A 1 79 ? 2.888 -1.109 -3.930 1.00 97.31 79 HIS A CA 1
ATOM 638 C C . HIS A 1 79 ? 1.830 -1.413 -4.981 1.00 97.31 79 HIS A C 1
ATOM 640 O O . HIS A 1 79 ? 1.663 -2.549 -5.422 1.00 97.31 79 HIS A O 1
ATOM 646 N N . LEU A 1 80 ? 1.117 -0.365 -5.375 1.00 97.88 80 LEU A N 1
ATOM 647 C CA . LEU A 1 80 ? 0.146 -0.383 -6.452 1.00 97.88 80 LEU A CA 1
ATOM 648 C C . LEU A 1 80 ? 0.714 0.422 -7.616 1.00 97.88 80 LEU A C 1
ATOM 650 O O . LEU A 1 80 ? 1.234 1.525 -7.428 1.00 97.88 80 LEU A O 1
ATOM 654 N N . TRP A 1 81 ? 0.587 -0.105 -8.822 1.00 98.00 81 TRP A N 1
ATOM 655 C CA . TRP A 1 81 ? 0.925 0.596 -10.049 1.00 98.00 81 TRP A CA 1
ATOM 656 C C . TRP A 1 81 ? -0.336 1.184 -10.666 1.00 98.00 81 TRP A C 1
ATOM 658 O O . TRP A 1 81 ? -1.271 0.455 -10.986 1.00 98.00 81 TRP A O 1
ATOM 668 N N . HIS A 1 82 ? -0.351 2.501 -10.860 1.00 97.81 82 HIS A N 1
ATOM 669 C CA . HIS A 1 82 ? -1.363 3.154 -11.676 1.00 97.81 82 HIS A CA 1
ATOM 670 C C . HIS A 1 82 ? -0.958 3.078 -13.150 1.00 97.81 82 HIS A C 1
ATOM 672 O O . HIS A 1 82 ? -0.132 3.872 -13.612 1.00 97.81 82 HIS A O 1
ATOM 678 N N . ILE A 1 83 ? -1.556 2.132 -13.877 1.00 97.94 83 ILE A N 1
ATOM 679 C CA . ILE A 1 83 ? -1.192 1.767 -15.255 1.00 97.94 83 ILE A CA 1
ATOM 680 C C . ILE A 1 83 ? -1.265 2.981 -16.203 1.00 97.94 83 ILE A C 1
ATOM 682 O O . ILE A 1 83 ? -0.274 3.269 -16.879 1.00 97.94 83 ILE A O 1
ATOM 686 N N . PRO A 1 84 ? -2.346 3.797 -16.209 1.00 97.62 84 PRO A N 1
ATOM 687 C CA . PRO A 1 84 ? -2.416 5.001 -17.047 1.00 97.62 84 PRO A CA 1
ATOM 688 C C . PRO A 1 84 ? -1.454 6.117 -16.608 1.00 97.62 84 PRO A C 1
ATOM 690 O O . PRO A 1 84 ? -1.356 7.166 -17.250 1.00 97.62 84 PRO A O 1
ATOM 693 N N . GLY A 1 85 ? -0.781 5.944 -15.469 1.00 95.50 85 GLY A N 1
ATOM 694 C CA . GLY A 1 85 ? 0.237 6.855 -14.968 1.00 95.50 85 GLY A CA 1
ATOM 695 C C . GLY A 1 85 ? 1.508 6.862 -15.810 1.00 95.50 85 GLY A C 1
ATOM 696 O O . GLY A 1 85 ? 2.208 7.873 -15.803 1.00 95.50 85 GLY A O 1
ATOM 697 N N . GLY A 1 86 ? 1.782 5.767 -16.524 1.00 95.62 86 GLY A N 1
ATOM 698 C CA . GLY A 1 86 ? 3.029 5.527 -17.245 1.00 95.62 86 GLY A CA 1
ATOM 699 C C . GLY A 1 86 ? 3.749 4.267 -16.748 1.00 95.62 86 GLY A C 1
ATOM 700 O O . GLY A 1 86 ? 3.231 3.567 -15.873 1.00 95.62 86 GLY A O 1
ATOM 701 N N . PRO A 1 87 ? 4.941 3.970 -17.289 1.00 96.38 87 PRO A N 1
ATOM 702 C CA . PRO A 1 87 ? 5.698 2.777 -16.923 1.00 96.38 87 PRO A CA 1
ATOM 703 C C . PRO A 1 87 ? 6.147 2.797 -15.454 1.00 96.38 87 PRO A C 1
ATOM 705 O O . PRO A 1 87 ? 6.258 3.855 -14.822 1.00 96.38 87 PRO A O 1
ATOM 708 N N . LEU A 1 88 ? 6.430 1.611 -14.911 1.00 96.06 88 LEU A N 1
ATOM 709 C CA . LEU A 1 88 ? 7.110 1.489 -13.625 1.00 96.06 88 LEU A CA 1
ATOM 710 C C . LEU A 1 88 ? 8.583 1.886 -13.777 1.00 96.06 88 LEU A C 1
ATOM 712 O O . LEU A 1 88 ? 9.241 1.406 -14.706 1.00 96.06 88 LEU A O 1
ATOM 716 N N . PRO A 1 89 ? 9.122 2.733 -12.887 1.00 94.62 89 PRO A N 1
ATOM 717 C CA . PRO A 1 89 ? 10.548 3.010 -12.877 1.00 94.62 89 PRO A CA 1
ATOM 718 C C . PRO A 1 89 ? 11.325 1.770 -12.415 1.00 94.62 89 PRO A C 1
ATOM 720 O O . PRO A 1 89 ? 10.842 0.986 -11.601 1.00 94.62 89 PRO A O 1
ATOM 723 N N . LEU A 1 90 ? 12.547 1.623 -12.909 1.00 94.19 90 LEU A N 1
ATOM 724 C CA . LEU A 1 90 ? 13.535 0.664 -12.436 1.00 94.19 90 LEU A CA 1
ATOM 725 C C . LEU A 1 90 ? 14.766 1.456 -12.003 1.00 94.19 90 LEU A C 1
ATOM 727 O O . LEU A 1 90 ? 15.411 2.109 -12.827 1.00 94.19 90 LEU A O 1
ATOM 731 N N . LEU A 1 91 ? 15.058 1.435 -10.704 1.00 91.38 91 LEU A N 1
ATOM 732 C CA . LEU A 1 91 ? 16.262 2.060 -10.177 1.00 91.38 91 LEU A CA 1
ATOM 733 C C . LEU A 1 91 ? 17.422 1.078 -10.322 1.00 91.38 91 LEU A C 1
ATOM 735 O O . LEU A 1 91 ? 17.446 0.049 -9.648 1.00 91.38 91 LEU A O 1
ATOM 739 N N . THR A 1 92 ? 18.356 1.409 -11.206 1.00 88.56 92 THR A N 1
ATOM 740 C CA . THR A 1 92 ? 19.565 0.606 -11.422 1.00 88.56 92 THR A CA 1
ATOM 741 C C . THR A 1 92 ? 20.594 0.843 -10.320 1.00 88.56 92 THR A C 1
ATOM 743 O O . THR A 1 92 ? 20.556 1.868 -9.631 1.00 88.56 92 THR A O 1
ATOM 746 N N . SER A 1 93 ? 21.558 -0.067 -10.179 1.00 83.38 93 SER A N 1
ATOM 747 C CA . SER A 1 93 ? 22.677 0.075 -9.231 1.00 83.38 93 SER A CA 1
ATOM 748 C C . SER A 1 93 ? 23.496 1.358 -9.441 1.00 83.38 93 SER A C 1
ATOM 750 O O . SER A 1 93 ? 24.016 1.925 -8.484 1.00 83.38 93 SER A O 1
ATOM 752 N N . ASN A 1 94 ? 23.541 1.873 -10.672 1.00 83.88 94 ASN A N 1
ATOM 753 C CA . ASN A 1 94 ? 24.236 3.115 -11.024 1.00 83.88 94 ASN A CA 1
ATOM 754 C C . ASN A 1 94 ? 23.400 4.384 -10.762 1.00 83.88 94 ASN A C 1
ATOM 756 O O . ASN A 1 94 ? 23.804 5.483 -11.142 1.00 83.88 94 ASN A O 1
ATOM 760 N N . GLY A 1 95 ? 22.202 4.254 -10.181 1.00 77.81 95 GLY A N 1
ATOM 761 C CA . GLY A 1 95 ? 21.282 5.371 -9.956 1.00 77.81 95 GLY A CA 1
ATOM 762 C C . GLY A 1 95 ? 20.608 5.898 -11.229 1.00 77.81 95 GLY A C 1
ATOM 763 O O . GLY A 1 95 ? 19.915 6.914 -11.183 1.00 77.81 95 GLY A O 1
ATOM 764 N N . CYS A 1 96 ? 20.779 5.225 -12.372 1.00 75.19 96 CYS A N 1
ATOM 765 C CA . CYS A 1 96 ? 20.069 5.566 -13.599 1.00 75.19 96 CYS A CA 1
ATOM 766 C C . CYS A 1 96 ? 18.607 5.111 -13.503 1.00 75.19 96 CYS A C 1
ATOM 768 O O . CYS A 1 96 ? 18.330 3.965 -13.137 1.00 75.19 96 CYS A O 1
ATOM 770 N N . ASN A 1 97 ? 17.687 6.001 -13.880 1.00 82.00 97 ASN A N 1
ATOM 771 C CA . ASN A 1 97 ? 16.261 5.704 -13.971 1.00 82.00 97 ASN A CA 1
ATOM 772 C C . ASN A 1 97 ? 15.975 4.991 -15.296 1.00 82.00 97 ASN A C 1
ATOM 774 O O . ASN A 1 97 ? 15.901 5.634 -16.344 1.00 82.00 97 ASN A O 1
ATOM 778 N N . GLN A 1 98 ? 15.815 3.672 -15.245 1.00 93.69 98 GLN A N 1
ATOM 779 C CA . GLN A 1 98 ? 15.253 2.892 -16.343 1.00 93.69 98 GLN A CA 1
ATOM 780 C C . GLN A 1 98 ? 13.750 2.685 -16.127 1.00 93.69 98 GLN A C 1
ATOM 782 O O . GLN A 1 98 ? 13.163 3.175 -15.158 1.00 93.69 98 GLN A O 1
ATOM 787 N N . THR A 1 99 ? 13.109 1.966 -17.041 1.00 96.12 99 THR A N 1
ATOM 788 C CA . THR A 1 99 ? 11.713 1.544 -16.914 1.00 96.12 99 THR A CA 1
ATOM 789 C C . THR A 1 99 ? 11.626 0.034 -16.998 1.00 96.12 99 THR A C 1
ATOM 791 O O . THR A 1 99 ? 12.285 -0.573 -17.840 1.00 96.12 99 THR A O 1
ATOM 794 N N . VAL A 1 100 ? 10.772 -0.570 -16.176 1.00 96.75 100 VAL A N 1
ATOM 795 C CA . VAL A 1 100 ? 10.458 -1.997 -16.279 1.00 96.75 100 VAL A CA 1
ATOM 796 C C . VAL A 1 100 ? 9.796 -2.255 -17.634 1.00 96.75 100 VAL A C 1
ATOM 798 O O . VAL A 1 100 ? 8.742 -1.687 -17.918 1.00 96.75 100 VAL A O 1
ATOM 801 N N . ALA A 1 101 ? 10.415 -3.096 -18.467 1.00 97.00 101 ALA A N 1
ATOM 802 C CA . ALA A 1 101 ? 9.960 -3.346 -19.836 1.00 97.00 101 ALA A CA 1
ATOM 803 C C . ALA A 1 101 ? 8.566 -3.993 -19.885 1.00 97.00 101 ALA A C 1
ATOM 805 O O . ALA A 1 101 ? 7.689 -3.518 -20.604 1.00 97.00 101 ALA A O 1
ATOM 806 N N . ASN A 1 102 ? 8.351 -5.045 -19.090 1.00 97.56 102 ASN A N 1
ATOM 807 C CA . ASN A 1 102 ? 7.062 -5.717 -18.969 1.00 97.56 102 ASN A CA 1
ATOM 808 C C . ASN A 1 102 ? 6.778 -6.094 -17.504 1.00 97.56 102 ASN A C 1
ATOM 810 O O . ASN A 1 102 ? 7.193 -7.161 -17.050 1.00 97.56 102 ASN A O 1
ATOM 814 N N . PRO A 1 103 ? 6.068 -5.239 -16.742 1.00 98.12 103 PRO A N 1
ATOM 815 C CA . PRO A 1 103 ? 5.748 -5.523 -15.345 1.00 98.12 103 PRO A CA 1
ATOM 816 C C . PRO A 1 103 ? 4.977 -6.829 -15.127 1.00 98.12 103 PRO A C 1
ATOM 818 O O . PRO A 1 103 ? 5.097 -7.423 -14.059 1.00 98.12 103 PRO A O 1
ATOM 821 N N . TRP A 1 104 ? 4.203 -7.287 -16.115 1.00 98.38 104 TRP A N 1
ATOM 822 C CA . TRP A 1 104 ? 3.349 -8.475 -16.009 1.00 98.38 104 TRP A CA 1
ATOM 823 C C . TRP A 1 104 ? 4.129 -9.790 -16.079 1.00 98.38 104 TRP A C 1
ATOM 825 O O . TRP A 1 104 ? 3.766 -10.755 -15.415 1.00 98.38 104 TRP A O 1
ATOM 835 N N . GLU A 1 105 ? 5.215 -9.822 -16.855 1.00 98.06 105 GLU A N 1
ATOM 836 C CA . GLU A 1 105 ? 6.132 -10.973 -16.929 1.00 98.06 105 GLU A CA 1
ATOM 837 C C . GLU A 1 105 ? 7.104 -11.017 -15.748 1.00 98.06 105 GLU A C 1
ATOM 839 O O . GLU A 1 105 ? 7.766 -12.028 -15.517 1.00 98.06 105 GLU A O 1
ATOM 844 N N . GLY A 1 106 ? 7.163 -9.929 -14.985 1.00 97.12 106 GLY A N 1
ATOM 845 C CA . GLY A 1 106 ? 8.018 -9.762 -13.830 1.00 97.12 106 GLY A CA 1
ATOM 846 C C . GLY A 1 106 ? 9.416 -9.247 -14.163 1.00 97.12 106 GLY A C 1
ATOM 847 O O . GLY A 1 106 ? 9.895 -9.308 -15.294 1.00 97.12 106 GLY A O 1
ATOM 848 N N . TRP A 1 107 ? 10.083 -8.716 -13.147 1.00 96.81 107 TRP A N 1
ATOM 849 C CA . TRP A 1 107 ? 11.425 -8.154 -13.224 1.00 96.81 107 TRP A CA 1
ATOM 850 C C . TRP A 1 107 ? 12.183 -8.424 -11.931 1.00 96.81 107 TRP A C 1
ATOM 852 O O . TRP A 1 107 ? 11.589 -8.687 -10.890 1.00 96.81 107 TRP A O 1
ATOM 862 N N . VAL A 1 108 ? 13.505 -8.354 -11.995 1.00 94.06 108 VAL A N 1
ATOM 863 C CA . VAL A 1 108 ? 14.371 -8.444 -10.818 1.00 94.06 108 VAL A CA 1
ATOM 864 C C . VAL A 1 108 ? 14.687 -7.019 -10.381 1.00 94.06 108 VAL A C 1
ATOM 866 O O . VAL A 1 108 ? 15.040 -6.187 -11.217 1.00 94.06 108 VAL A O 1
ATOM 869 N N . GLU A 1 109 ? 14.497 -6.697 -9.102 1.00 91.25 109 GLU A N 1
ATOM 870 C CA . GLU A 1 109 ? 14.942 -5.398 -8.591 1.00 91.25 109 GLU A CA 1
ATOM 871 C C . GLU A 1 109 ? 16.467 -5.282 -8.707 1.00 91.25 109 GLU A C 1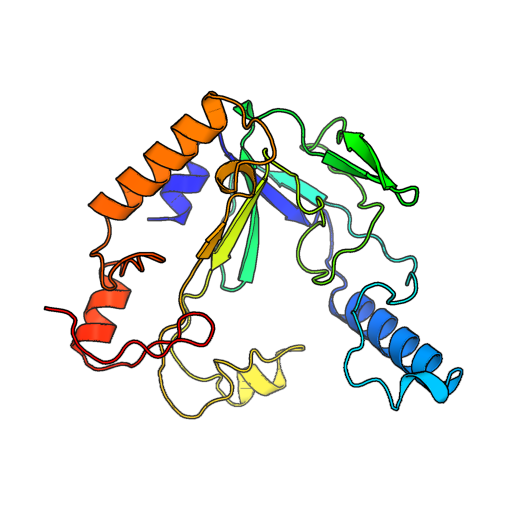
ATOM 873 O O . GLU A 1 109 ? 17.176 -6.270 -8.556 1.00 91.25 109 GLU A O 1
ATOM 878 N N . GLU A 1 110 ? 16.995 -4.091 -8.974 1.00 89.69 110 GLU A N 1
ATOM 879 C CA . GLU A 1 110 ? 18.452 -3.888 -9.027 1.00 89.69 110 GLU A CA 1
ATOM 880 C C . GLU A 1 110 ? 18.974 -3.162 -7.791 1.00 89.69 110 GLU A C 1
ATOM 882 O O . GLU A 1 110 ? 20.087 -3.435 -7.335 1.00 89.69 110 GLU A O 1
ATOM 887 N N . HIS A 1 111 ? 18.146 -2.286 -7.221 1.00 86.75 111 HIS A N 1
ATOM 888 C CA . HIS A 1 111 ? 18.439 -1.530 -6.016 1.00 86.75 111 HIS A CA 1
ATOM 889 C C . HIS A 1 111 ? 17.502 -1.944 -4.883 1.00 86.75 111 HIS A C 1
ATOM 891 O O . HIS A 1 111 ? 16.281 -1.825 -4.983 1.00 86.75 111 HIS A O 1
ATOM 897 N N . LEU A 1 112 ? 18.090 -2.361 -3.765 1.00 83.12 112 LEU A N 1
ATOM 898 C CA . LEU A 1 112 ? 17.346 -2.773 -2.583 1.00 83.12 112 LEU A CA 1
ATOM 899 C C . LEU A 1 112 ? 16.760 -1.571 -1.838 1.00 83.12 112 LEU A C 1
ATOM 901 O O . LEU A 1 112 ? 17.417 -0.546 -1.650 1.00 83.12 112 LEU A O 1
ATOM 905 N N . GLY A 1 113 ? 15.510 -1.706 -1.403 1.00 84.19 113 GLY A N 1
ATOM 906 C CA . GLY A 1 113 ? 14.896 -0.787 -0.452 1.00 84.19 113 GLY A CA 1
ATOM 907 C C . GLY A 1 113 ? 15.260 -1.112 0.991 1.00 84.19 113 GLY A C 1
ATOM 908 O O . GLY A 1 113 ? 15.697 -2.222 1.317 1.00 84.19 113 GLY A O 1
ATOM 909 N N . MET A 1 114 ? 14.977 -0.148 1.871 1.00 82.88 114 MET A N 1
ATOM 910 C CA . MET A 1 114 ? 15.018 -0.347 3.323 1.00 82.88 114 MET A CA 1
ATOM 911 C C . MET A 1 114 ? 14.150 -1.523 3.764 1.00 82.88 114 MET A C 1
ATOM 913 O O . MET A 1 114 ? 14.564 -2.326 4.593 1.00 82.88 114 MET A O 1
ATOM 917 N N . ASP A 1 115 ? 12.969 -1.640 3.167 1.00 85.19 115 ASP A N 1
ATOM 918 C CA . ASP A 1 115 ? 12.034 -2.718 3.429 1.00 85.19 115 ASP A CA 1
ATOM 919 C C . ASP A 1 115 ? 12.112 -3.746 2.291 1.00 85.19 115 ASP A C 1
ATOM 921 O O . ASP A 1 115 ? 11.771 -3.397 1.162 1.00 85.19 115 ASP A O 1
ATOM 925 N N . PRO A 1 116 ? 12.581 -4.981 2.541 1.00 84.25 116 PRO A N 1
ATOM 926 C CA . PRO A 1 116 ? 12.673 -6.012 1.510 1.00 84.25 116 PRO A CA 1
ATOM 927 C C . PRO A 1 116 ? 11.317 -6.632 1.146 1.00 84.25 116 PRO A C 1
ATOM 929 O O . PRO A 1 116 ? 11.244 -7.397 0.190 1.00 84.25 116 PRO A O 1
ATOM 932 N N . SER A 1 117 ? 10.247 -6.350 1.901 1.00 85.50 117 SER A N 1
ATOM 933 C CA . SER A 1 117 ? 8.910 -6.889 1.615 1.00 85.50 117 SER A CA 1
ATOM 934 C C . SER A 1 117 ? 8.204 -6.179 0.455 1.00 85.50 117 SER A C 1
ATOM 936 O O . SER A 1 117 ? 7.177 -6.659 -0.022 1.00 85.50 117 SER A O 1
ATOM 938 N N . VAL A 1 118 ? 8.761 -5.064 -0.031 1.00 92.00 118 VAL A N 1
ATOM 939 C CA . VAL A 1 118 ? 8.234 -4.288 -1.158 1.00 92.00 118 VAL A CA 1
ATOM 940 C C . VAL A 1 118 ? 9.364 -3.813 -2.081 1.00 92.00 118 VAL A C 1
ATOM 942 O O . VAL A 1 118 ? 10.452 -3.490 -1.605 1.00 92.00 118 VAL A O 1
ATOM 945 N N . PRO A 1 119 ? 9.123 -3.683 -3.399 1.00 93.94 119 PRO A N 1
ATOM 946 C CA . PRO A 1 119 ? 10.147 -3.210 -4.328 1.00 93.94 119 PRO A CA 1
ATOM 947 C C . PRO A 1 119 ? 10.459 -1.734 -4.106 1.00 93.94 119 PRO A C 1
ATOM 949 O O . PRO A 1 119 ? 9.559 -0.928 -3.859 1.00 93.94 119 PRO A O 1
ATOM 952 N N . TYR A 1 120 ? 11.716 -1.337 -4.285 1.00 92.75 120 TYR A N 1
ATOM 953 C CA . TYR A 1 120 ? 12.109 0.064 -4.182 1.00 92.75 120 TYR A CA 1
ATOM 954 C C . TYR A 1 120 ? 12.090 0.780 -5.534 1.00 92.75 120 TYR A C 1
ATOM 956 O O . TYR A 1 120 ? 12.842 0.462 -6.449 1.00 92.75 120 TYR A O 1
ATOM 964 N N . PHE A 1 121 ? 11.252 1.813 -5.632 1.00 92.56 121 PHE A N 1
ATOM 965 C CA . PHE A 1 121 ? 11.086 2.621 -6.846 1.00 92.56 121 PHE A CA 1
ATOM 966 C C . PHE A 1 121 ? 11.698 4.031 -6.744 1.00 92.56 121 PHE A C 1
ATOM 968 O O . PHE A 1 121 ? 11.519 4.861 -7.636 1.00 92.56 121 PHE A O 1
ATOM 975 N N . GLY A 1 122 ? 12.382 4.339 -5.639 1.00 89.25 122 GLY A N 1
ATOM 976 C CA . GLY A 1 122 ? 12.880 5.684 -5.357 1.00 89.25 122 GLY A CA 1
ATOM 977 C C . GLY A 1 122 ? 11.803 6.674 -4.873 1.00 89.25 122 GLY A C 1
ATOM 978 O O . GLY A 1 122 ? 10.608 6.363 -4.827 1.00 89.25 122 GLY A O 1
ATOM 979 N N . PRO A 1 123 ? 12.209 7.898 -4.485 1.00 84.44 123 PRO A N 1
ATOM 980 C CA . PRO A 1 123 ? 11.309 8.919 -3.932 1.00 84.44 123 PRO A CA 1
ATOM 981 C C . PRO A 1 123 ? 10.347 9.530 -4.966 1.00 84.44 123 PRO A C 1
ATOM 983 O O . PRO A 1 123 ? 9.361 10.171 -4.601 1.00 84.44 123 PRO A O 1
ATOM 986 N N . PHE A 1 124 ? 10.606 9.321 -6.257 1.00 85.75 124 PHE A N 1
ATOM 987 C CA . PHE A 1 124 ? 9.977 10.051 -7.359 1.00 85.75 124 PHE A CA 1
ATOM 988 C C . PHE A 1 124 ? 9.108 9.184 -8.278 1.00 85.75 124 PHE A C 1
ATOM 990 O O . PHE A 1 124 ? 8.725 9.625 -9.360 1.00 85.75 124 PHE A O 1
ATOM 997 N N . ALA A 1 125 ? 8.743 7.982 -7.835 1.00 92.19 125 ALA A N 1
ATOM 998 C CA . ALA A 1 125 ? 7.887 7.061 -8.574 1.00 92.19 125 ALA A CA 1
ATOM 999 C C . ALA A 1 125 ? 6.427 7.547 -8.640 1.00 92.19 125 ALA A C 1
ATOM 1001 O O . ALA A 1 125 ? 5.558 7.090 -7.903 1.00 92.19 125 ALA A O 1
ATOM 1002 N N . VAL A 1 126 ? 6.136 8.503 -9.527 1.00 93.56 126 VAL A N 1
ATOM 1003 C CA . VAL A 1 126 ? 4.804 9.132 -9.652 1.00 93.56 126 VAL A CA 1
ATOM 1004 C C . VAL A 1 126 ? 3.705 8.190 -10.152 1.00 93.56 126 VAL A C 1
ATOM 1006 O O . VAL A 1 126 ? 2.529 8.544 -10.082 1.00 93.56 126 VAL A O 1
ATOM 1009 N N . THR A 1 127 ? 4.062 7.012 -10.658 1.00 95.06 127 THR A N 1
ATOM 1010 C CA . THR A 1 127 ? 3.130 5.964 -11.101 1.00 95.06 127 THR A CA 1
ATOM 1011 C C . THR A 1 127 ? 2.844 4.929 -10.015 1.00 95.06 127 THR A C 1
ATOM 1013 O O . THR A 1 127 ? 1.952 4.104 -10.190 1.00 95.06 127 THR A O 1
ATOM 1016 N N . VAL A 1 128 ? 3.556 4.998 -8.885 1.00 95.75 128 VAL A N 1
ATOM 1017 C CA . VAL A 1 128 ? 3.426 4.067 -7.766 1.00 95.75 128 VAL A CA 1
ATOM 1018 C C . VAL A 1 128 ? 2.656 4.727 -6.628 1.00 95.75 128 VAL A C 1
ATOM 1020 O O . VAL A 1 128 ? 2.947 5.852 -6.216 1.00 95.75 128 VAL A O 1
ATOM 1023 N N . ILE A 1 129 ? 1.670 4.006 -6.110 1.00 96.25 129 ILE A N 1
ATOM 1024 C CA . ILE A 1 129 ? 0.927 4.344 -4.900 1.00 96.25 129 ILE A CA 1
ATOM 1025 C C . ILE A 1 129 ? 1.338 3.348 -3.823 1.00 96.25 129 ILE A C 1
ATOM 1027 O O . ILE A 1 129 ? 1.357 2.141 -4.060 1.00 96.25 129 ILE A O 1
ATOM 1031 N N . ARG A 1 130 ? 1.670 3.852 -2.639 1.00 95.81 130 ARG A N 1
ATOM 1032 C CA . ARG A 1 130 ? 1.978 3.019 -1.479 1.00 95.81 130 ARG A CA 1
ATOM 1033 C C . ARG A 1 130 ? 0.723 2.844 -0.649 1.00 95.81 130 ARG A C 1
ATOM 1035 O O . ARG A 1 130 ? 0.012 3.819 -0.405 1.00 95.81 130 ARG A O 1
ATOM 1042 N N . LEU A 1 131 ? 0.475 1.615 -0.229 1.00 95.62 131 LEU A N 1
ATOM 1043 C CA . LEU A 1 131 ? -0.558 1.264 0.730 1.00 95.62 131 LEU A CA 1
ATOM 1044 C C . LEU A 1 131 ? 0.118 0.564 1.905 1.00 95.62 131 LEU A C 1
ATOM 1046 O O . LEU A 1 131 ? 0.709 -0.493 1.738 1.00 95.62 131 LEU A O 1
ATOM 1050 N N . GLU A 1 132 ? 0.019 1.148 3.087 1.00 93.88 132 GLU A N 1
ATOM 1051 C CA . GLU A 1 132 ? 0.304 0.477 4.349 1.00 93.88 132 GLU A CA 1
ATOM 1052 C C . GLU A 1 132 ? -1.036 0.118 4.982 1.00 93.88 132 GLU A C 1
ATOM 1054 O O . GLU A 1 132 ? -1.833 1.002 5.298 1.00 93.88 132 GLU A O 1
ATOM 1059 N N . LEU A 1 133 ? -1.324 -1.175 5.090 1.00 93.19 133 LEU A N 1
ATOM 1060 C CA . LEU A 1 133 ? -2.577 -1.689 5.614 1.00 93.19 133 LEU A CA 1
ATOM 1061 C C . LEU A 1 133 ? -2.360 -2.233 7.026 1.00 93.19 133 LEU A C 1
ATOM 1063 O O . LEU A 1 133 ? -1.489 -3.067 7.252 1.00 93.19 133 LEU A O 1
ATOM 1067 N N . MET A 1 134 ? -3.178 -1.751 7.955 1.00 91.31 134 MET A N 1
ATOM 1068 C CA . MET A 1 134 ? -3.186 -2.142 9.362 1.00 91.31 134 MET A CA 1
ATOM 1069 C C . MET A 1 134 ? -4.642 -2.369 9.780 1.00 91.31 134 MET A C 1
ATOM 1071 O O . MET A 1 134 ? -5.399 -1.415 9.970 1.00 91.31 134 MET A O 1
ATOM 1075 N N . THR A 1 135 ? -5.056 -3.630 9.857 1.00 90.31 135 THR A N 1
ATOM 1076 C CA . THR A 1 135 ? -6.418 -4.064 10.211 1.00 90.31 135 THR A CA 1
ATOM 1077 C C . THR A 1 135 ? -6.470 -4.792 11.548 1.00 90.31 135 THR A C 1
ATOM 1079 O O . THR A 1 135 ? -7.533 -4.839 12.188 1.00 90.31 135 THR A O 1
ATOM 1082 N N . ARG A 1 136 ? -5.332 -5.325 12.008 1.00 90.50 136 ARG A N 1
ATOM 1083 C CA . ARG A 1 136 ? -5.184 -5.840 13.362 1.00 90.50 136 ARG A CA 1
ATOM 1084 C C . ARG A 1 136 ? -5.452 -4.720 14.366 1.00 90.50 136 ARG A C 1
ATOM 1086 O O . ARG A 1 136 ? -5.283 -3.536 14.090 1.00 90.50 136 ARG A O 1
ATOM 1093 N N . HIS A 1 137 ? -5.980 -5.120 15.514 1.00 90.62 137 HIS A N 1
ATOM 1094 C CA . HIS A 1 137 ? -6.261 -4.212 16.625 1.00 90.62 137 HIS A CA 1
ATOM 1095 C C . HIS A 1 137 ? -6.006 -4.838 17.995 1.00 90.62 137 HIS A C 1
ATOM 1097 O O . HIS A 1 137 ? -6.243 -4.197 19.011 1.00 90.62 137 HIS A O 1
ATOM 1103 N N . ARG A 1 138 ? -5.576 -6.102 18.012 1.00 92.31 138 ARG A N 1
ATOM 1104 C CA . ARG A 1 138 ? -5.323 -6.875 19.223 1.00 92.31 138 ARG A CA 1
ATOM 1105 C C . ARG A 1 138 ? -3.838 -7.193 19.315 1.00 92.31 138 ARG A C 1
ATOM 1107 O O . ARG A 1 138 ? -3.221 -7.406 18.264 1.00 92.31 138 ARG A O 1
ATOM 1114 N N . PRO A 1 139 ? -3.287 -7.307 20.527 1.00 90.69 139 PRO A N 1
ATOM 1115 C CA . PRO A 1 139 ? -1.967 -7.877 20.750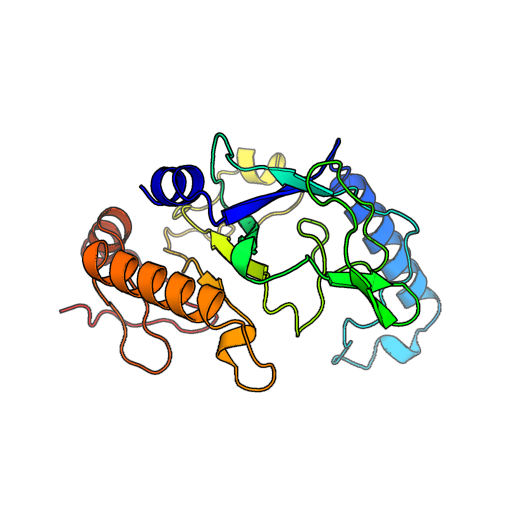 1.00 90.69 139 PRO A CA 1
ATOM 1116 C C . PRO A 1 139 ? -1.760 -9.220 20.053 1.00 90.69 139 PRO A C 1
ATOM 1118 O O . PRO A 1 139 ? -2.718 -9.961 19.811 1.00 90.69 139 PRO A O 1
ATOM 1121 N N . TYR A 1 140 ? -0.511 -9.560 19.746 1.00 89.94 140 TYR A N 1
ATOM 1122 C CA . TYR A 1 140 ? -0.149 -10.932 19.406 1.00 89.94 140 TYR A CA 1
ATOM 1123 C C . TYR A 1 140 ? -0.360 -11.852 20.606 1.00 89.94 140 TYR A C 1
ATOM 1125 O O . TYR A 1 140 ? 0.065 -11.554 21.723 1.00 89.94 140 TYR A O 1
ATOM 1133 N N . SER A 1 141 ? -0.981 -12.998 20.353 1.00 92.00 141 SER A N 1
ATOM 1134 C CA . SER A 1 141 ? -0.928 -14.140 21.260 1.00 92.00 141 SER A CA 1
ATOM 1135 C C . SER A 1 141 ? 0.510 -14.648 21.394 1.00 92.00 141 SER A C 1
ATOM 1137 O O . SER A 1 141 ? 1.354 -14.408 20.528 1.00 92.00 141 SER A O 1
ATOM 1139 N N . GLN A 1 142 ? 0.800 -15.379 22.472 1.00 91.00 142 GLN A N 1
ATOM 1140 C CA . GLN A 1 142 ? 2.136 -15.940 22.676 1.00 91.00 142 GLN A CA 1
ATOM 1141 C C . GLN A 1 142 ? 2.541 -16.893 21.539 1.00 91.00 142 GLN A C 1
ATOM 1143 O O . GLN A 1 142 ? 3.693 -16.879 21.112 1.00 91.00 142 GLN A O 1
ATOM 1148 N N . ASP A 1 143 ? 1.592 -17.666 21.011 1.00 92.56 143 ASP A N 1
ATOM 1149 C CA . ASP A 1 143 ? 1.835 -18.582 19.895 1.00 92.56 143 ASP A CA 1
ATOM 1150 C C . ASP A 1 143 ? 2.187 -17.825 18.609 1.00 92.56 143 ASP A C 1
ATOM 1152 O O . ASP A 1 143 ? 3.148 -18.180 17.928 1.00 92.56 143 ASP A O 1
ATOM 1156 N N . GLU A 1 144 ? 1.480 -16.727 18.315 1.00 90.31 144 GLU A N 1
ATOM 1157 C CA . GLU A 1 144 ? 1.825 -15.850 17.191 1.00 90.31 144 GLU A CA 1
ATOM 1158 C C . GLU A 1 144 ? 3.242 -15.293 17.358 1.00 90.31 144 GLU A C 1
ATOM 1160 O O . GLU A 1 144 ? 4.046 -15.425 16.436 1.00 90.31 144 GLU A O 1
ATOM 1165 N N . LYS A 1 145 ? 3.588 -14.760 18.541 1.00 88.44 145 LYS A N 1
ATOM 1166 C CA . LYS A 1 145 ? 4.937 -14.234 18.826 1.00 88.44 145 LYS A CA 1
ATOM 1167 C C . LYS A 1 145 ? 6.030 -15.282 18.604 1.00 88.44 145 LYS A C 1
ATOM 1169 O O . LYS A 1 145 ? 7.093 -14.946 18.101 1.00 88.44 145 LYS A O 1
ATOM 1174 N N . ASN A 1 146 ? 5.762 -16.542 18.944 1.00 86.75 146 ASN A N 1
ATOM 1175 C CA . ASN A 1 146 ? 6.713 -17.639 18.760 1.00 86.75 146 ASN A CA 1
ATOM 1176 C C . ASN A 1 146 ? 6.847 -18.084 17.291 1.00 86.75 146 ASN A C 1
ATOM 1178 O O . ASN A 1 146 ? 7.863 -18.668 16.923 1.00 86.75 146 ASN A O 1
ATOM 1182 N N . SER A 1 147 ? 5.820 -17.853 16.469 1.00 82.19 147 SER A N 1
ATOM 1183 C CA . SER A 1 147 ? 5.776 -18.277 15.061 1.00 82.19 147 SER A CA 1
ATOM 1184 C C . SER A 1 147 ? 6.235 -17.207 14.068 1.00 82.19 147 SER A C 1
ATOM 1186 O O . SER A 1 147 ? 6.619 -17.528 12.944 1.00 82.19 147 SER A O 1
ATOM 1188 N N . LEU A 1 148 ? 6.175 -15.933 14.459 1.00 80.31 148 LEU A N 1
ATOM 1189 C CA . LEU A 1 148 ? 6.514 -14.813 13.595 1.00 80.31 148 LEU A CA 1
ATOM 1190 C C . LEU A 1 148 ? 8.017 -14.546 13.640 1.00 80.31 148 LEU A C 1
ATOM 1192 O O . LEU A 1 148 ? 8.597 -14.331 14.699 1.00 80.31 148 LEU A O 1
ATOM 1196 N N . SER A 1 149 ? 8.640 -14.477 12.466 1.00 70.94 149 SER A N 1
ATOM 1197 C CA . SER A 1 149 ? 10.044 -14.071 12.343 1.00 70.94 149 SER A CA 1
ATOM 1198 C C . SER A 1 149 ? 10.266 -12.599 12.705 1.00 70.94 149 SER A C 1
ATOM 1200 O O . SER A 1 149 ? 11.372 -12.220 13.088 1.00 70.94 149 SER A O 1
ATOM 1202 N N . ILE A 1 150 ? 9.222 -11.768 12.594 1.00 73.88 150 ILE A N 1
ATOM 1203 C CA . ILE A 1 150 ? 9.240 -10.348 12.948 1.00 73.88 150 ILE A CA 1
ATOM 1204 C C . ILE A 1 150 ? 7.931 -9.994 13.647 1.00 73.88 150 ILE A C 1
ATOM 1206 O O . ILE A 1 150 ? 6.843 -10.123 13.083 1.00 73.88 150 ILE A O 1
ATOM 1210 N N . VAL A 1 151 ? 8.053 -9.497 14.872 1.00 77.81 151 VAL A N 1
ATOM 1211 C CA . VAL A 1 151 ? 6.943 -8.946 15.645 1.00 77.81 151 VAL A CA 1
ATOM 1212 C C . VAL A 1 151 ? 6.862 -7.450 15.353 1.00 77.81 151 VAL A C 1
ATOM 1214 O O . VAL A 1 151 ? 7.857 -6.736 15.399 1.00 77.81 151 VAL A O 1
ATOM 1217 N N . ASN A 1 152 ? 5.669 -6.971 15.015 1.00 81.38 152 ASN A N 1
ATOM 1218 C CA . ASN A 1 152 ? 5.405 -5.541 14.915 1.00 81.38 152 ASN A CA 1
ATOM 1219 C C . ASN A 1 152 ? 5.172 -4.971 16.324 1.00 81.38 152 ASN A C 1
ATOM 1221 O O . ASN A 1 152 ? 4.243 -5.404 17.008 1.00 81.38 152 ASN A O 1
ATOM 1225 N N . ASP A 1 153 ? 5.970 -3.980 16.720 1.00 82.19 153 ASP A N 1
ATOM 1226 C CA . ASP A 1 153 ? 5.935 -3.345 18.046 1.00 82.19 153 ASP A CA 1
ATOM 1227 C C . ASP A 1 153 ? 4.563 -2.773 18.439 1.00 82.19 153 ASP A C 1
ATOM 1229 O O . ASP A 1 153 ? 4.266 -2.617 19.627 1.00 82.19 153 ASP A O 1
ATOM 1233 N N . PHE A 1 154 ? 3.693 -2.453 17.472 1.00 79.12 154 PHE A N 1
ATOM 1234 C CA . PHE A 1 154 ? 2.321 -2.032 17.776 1.00 79.12 154 PHE A CA 1
ATOM 1235 C C . PHE A 1 154 ? 1.519 -3.134 18.467 1.00 79.12 154 PHE A C 1
ATOM 1237 O O . PHE A 1 154 ? 0.713 -2.846 19.350 1.00 79.12 154 PHE A O 1
ATOM 1244 N N . TRP A 1 155 ? 1.774 -4.385 18.095 1.00 85.25 155 TRP A N 1
ATOM 1245 C CA . TRP A 1 155 ? 1.025 -5.556 18.538 1.00 85.25 155 TRP A CA 1
ATOM 1246 C C . TRP A 1 155 ? 1.765 -6.373 19.599 1.00 85.25 155 TRP A C 1
ATOM 1248 O O . TRP A 1 155 ? 1.237 -7.376 20.069 1.00 85.25 155 TRP A O 1
ATOM 1258 N N . ASP A 1 156 ? 2.962 -5.956 20.011 1.00 84.38 156 ASP A N 1
ATOM 1259 C CA . ASP A 1 156 ? 3.671 -6.575 21.136 1.00 84.38 156 ASP A CA 1
ATOM 1260 C C . ASP A 1 156 ? 3.126 -6.129 22.512 1.00 84.38 156 ASP A C 1
ATOM 1262 O O . ASP A 1 156 ? 3.419 -6.740 23.539 1.00 84.38 156 ASP A O 1
ATOM 1266 N N . ARG A 1 157 ? 2.290 -5.084 22.529 1.00 80.00 157 ARG A N 1
ATOM 1267 C CA . ARG A 1 157 ? 1.701 -4.462 23.728 1.00 80.00 157 ARG A CA 1
ATOM 1268 C C . ARG A 1 157 ? 0.613 -5.320 24.377 1.00 80.00 157 ARG A C 1
ATOM 1270 O O . ARG A 1 157 ? 0.121 -6.259 23.776 1.00 80.00 157 ARG A O 1
ATOM 1277 N N . GLU A 1 158 ? 0.179 -4.948 25.582 1.00 84.94 158 GLU A N 1
ATOM 1278 C CA . GLU A 1 158 ? -0.864 -5.675 26.335 1.00 84.94 158 GLU A CA 1
ATOM 1279 C C . GLU A 1 158 ? -2.305 -5.208 26.052 1.00 84.94 158 GLU A C 1
ATOM 1281 O O . GLU A 1 158 ? -3.254 -5.825 26.531 1.00 84.94 158 GLU A O 1
ATOM 1286 N N . ALA A 1 159 ? -2.493 -4.128 25.287 1.00 86.69 159 ALA A N 1
ATOM 1287 C CA . ALA A 1 159 ? -3.801 -3.507 25.079 1.00 86.69 159 ALA A CA 1
ATOM 1288 C C . ALA A 1 159 ? -4.213 -3.470 23.604 1.00 86.69 159 ALA A C 1
ATOM 1290 O O . ALA A 1 159 ? -3.374 -3.314 22.713 1.00 86.69 159 ALA A O 1
ATOM 1291 N N . ASP A 1 160 ? -5.524 -3.551 23.372 1.00 89.44 160 ASP A N 1
ATOM 1292 C CA . ASP A 1 160 ? -6.121 -3.316 22.061 1.00 89.44 160 ASP A CA 1
ATOM 1293 C C . ASP A 1 160 ? -5.873 -1.870 21.613 1.00 89.44 160 ASP A C 1
ATOM 1295 O O . ASP A 1 160 ? -6.041 -0.918 22.378 1.00 89.44 160 ASP A O 1
ATOM 1299 N N . PHE A 1 161 ? -5.493 -1.701 20.349 1.00 88.88 161 PHE A N 1
ATOM 1300 C CA . PHE A 1 161 ? -5.214 -0.397 19.758 1.00 88.88 161 PHE A CA 1
ATOM 1301 C C . PHE A 1 161 ? -5.535 -0.411 18.272 1.00 88.88 161 PHE A C 1
ATOM 1303 O O . PHE A 1 161 ? -5.345 -1.416 17.601 1.00 88.88 161 PHE A O 1
ATOM 1310 N N . LEU A 1 162 ? -5.986 0.703 17.716 1.00 89.50 162 LEU A N 1
ATOM 1311 C CA . LEU A 1 162 ? -6.120 0.847 16.269 1.00 89.50 162 LEU A CA 1
ATOM 1312 C C . LEU A 1 162 ? -4.853 1.465 15.681 1.00 89.50 162 LEU A C 1
ATOM 1314 O O . LEU A 1 162 ? -4.342 2.460 16.188 1.00 89.50 162 LEU A O 1
ATOM 1318 N N . CYS A 1 163 ? -4.382 0.931 14.562 1.00 89.00 163 CYS A N 1
ATOM 1319 C CA . CYS A 1 163 ? -3.299 1.534 13.793 1.00 89.00 163 CYS A CA 1
ATOM 1320 C C . CYS A 1 163 ? -3.849 2.154 12.510 1.00 89.00 163 CYS A C 1
ATOM 1322 O O . CYS A 1 163 ? -4.762 1.623 11.876 1.00 89.00 163 CYS A O 1
ATOM 1324 N N . VAL A 1 164 ? -3.301 3.306 12.128 1.00 89.62 164 VAL A N 1
ATOM 1325 C CA . VAL A 1 164 ? -3.705 3.983 10.894 1.00 89.62 164 VAL A CA 1
ATOM 1326 C C . VAL A 1 164 ? -3.120 3.258 9.686 1.00 89.62 164 VAL A C 1
ATOM 1328 O O . VAL A 1 164 ? -1.909 3.108 9.566 1.00 89.62 164 VAL A O 1
ATOM 1331 N N . SER A 1 165 ? -3.999 2.860 8.766 1.00 91.12 165 SER A N 1
ATOM 1332 C CA . SER A 1 165 ? -3.607 2.497 7.404 1.00 91.12 165 SER A CA 1
ATOM 1333 C C . SER A 1 165 ? -3.329 3.760 6.588 1.00 91.12 165 SER A C 1
ATOM 1335 O O . SER A 1 165 ? -4.033 4.763 6.733 1.00 91.12 165 SER A O 1
ATOM 1337 N N . MET A 1 166 ? -2.345 3.718 5.695 1.00 91.62 166 MET A N 1
ATOM 1338 C CA . MET A 1 166 ? -1.892 4.884 4.945 1.00 91.62 166 MET A CA 1
ATOM 1339 C C . MET A 1 166 ? -1.895 4.623 3.441 1.00 91.62 166 MET A C 1
ATOM 1341 O O . MET A 1 166 ? -1.354 3.631 2.966 1.00 91.62 166 MET A O 1
ATOM 1345 N N . PHE A 1 167 ? -2.460 5.564 2.685 1.00 92.75 167 PHE A N 1
ATOM 1346 C CA . PHE A 1 167 ? -2.213 5.685 1.253 1.00 92.75 167 PHE A CA 1
ATOM 1347 C C . PHE A 1 167 ? -1.251 6.844 1.013 1.00 92.75 167 PHE A C 1
ATOM 1349 O O . PHE A 1 167 ? -1.560 7.987 1.355 1.00 92.75 167 PHE A O 1
ATOM 1356 N N . GLU A 1 168 ? -0.124 6.576 0.362 1.00 92.06 168 GLU A N 1
ATOM 1357 C CA . GLU A 1 168 ? 0.810 7.611 -0.067 1.00 92.06 168 GLU A CA 1
ATOM 1358 C C . GLU A 1 168 ? 0.975 7.617 -1.578 1.00 92.06 168 GLU A C 1
ATOM 1360 O O . GLU A 1 168 ? 1.065 6.583 -2.237 1.00 92.06 168 GLU A O 1
ATOM 1365 N N . TRP A 1 169 ? 1.092 8.817 -2.132 1.00 92.88 169 TRP A N 1
ATOM 1366 C CA . TRP A 1 169 ? 1.426 8.999 -3.531 1.00 92.88 169 TRP A CA 1
ATOM 1367 C C . TRP A 1 169 ? 2.432 10.134 -3.678 1.00 92.88 169 TRP A C 1
ATOM 1369 O O . TRP A 1 169 ? 2.099 11.299 -3.436 1.00 92.88 169 TRP A O 1
ATOM 1379 N N . SER A 1 170 ? 3.661 9.820 -4.101 1.00 84.94 170 SER A N 1
ATOM 1380 C CA . SER A 1 170 ? 4.746 10.807 -4.226 1.00 84.94 170 SER A CA 1
ATOM 1381 C C . SER A 1 170 ? 4.407 11.962 -5.173 1.00 84.94 170 SER A C 1
ATOM 1383 O O . SER A 1 170 ? 4.874 13.081 -4.971 1.00 84.94 170 SER A O 1
ATOM 1385 N N . GLY A 1 171 ? 3.534 11.735 -6.163 1.00 83.56 171 GLY A N 1
ATOM 1386 C CA . GLY A 1 171 ? 3.052 12.785 -7.068 1.00 83.56 171 GLY A CA 1
ATOM 1387 C C . GLY A 1 171 ? 2.240 13.892 -6.381 1.00 83.56 171 GLY A C 1
ATOM 1388 O O . GLY A 1 171 ? 2.068 14.967 -6.951 1.00 83.56 171 GLY A O 1
ATOM 1389 N N . SER A 1 172 ? 1.781 13.682 -5.143 1.00 81.88 172 SER A N 1
ATOM 1390 C CA . SER A 1 172 ? 1.088 14.713 -4.360 1.00 81.88 172 SER A CA 1
ATOM 1391 C C . SER A 1 172 ? 2.017 15.807 -3.814 1.00 81.88 172 SER A C 1
ATOM 1393 O O . SER A 1 172 ? 1.538 16.894 -3.501 1.00 81.88 172 SER A O 1
ATOM 1395 N N . ARG A 1 173 ? 3.337 15.561 -3.743 1.00 79.62 173 ARG A N 1
ATOM 1396 C CA . ARG A 1 173 ? 4.328 16.458 -3.113 1.00 79.62 173 ARG A CA 1
ATOM 1397 C C . ARG A 1 173 ? 4.982 17.467 -4.077 1.00 79.62 173 ARG A C 1
ATOM 1399 O O . ARG A 1 173 ? 6.021 18.033 -3.770 1.00 79.62 173 ARG A O 1
ATOM 1406 N N . GLY A 1 174 ? 4.385 17.712 -5.246 1.00 60.75 174 GLY A N 1
ATOM 1407 C CA . GLY A 1 174 ? 4.625 18.913 -6.067 1.00 60.75 174 GLY A CA 1
ATOM 1408 C C . GLY A 1 174 ? 5.906 18.978 -6.912 1.00 60.75 174 GLY A C 1
ATOM 1409 O O . GLY A 1 174 ? 5.940 19.762 -7.856 1.00 60.75 174 GLY A O 1
ATOM 1410 N N . HIS A 1 175 ? 6.928 18.161 -6.649 1.00 65.62 175 HIS A N 1
ATOM 1411 C CA . HIS A 1 175 ? 8.201 18.265 -7.384 1.00 65.62 175 HIS A CA 1
ATOM 1412 C C . HIS A 1 175 ? 8.205 17.575 -8.755 1.00 65.62 175 HIS A C 1
ATOM 1414 O O . HIS A 1 175 ? 8.912 18.018 -9.654 1.00 65.62 175 HIS A O 1
ATOM 1420 N N . ASN A 1 176 ? 7.377 16.545 -8.954 1.00 73.19 176 ASN A N 1
ATOM 1421 C CA . ASN A 1 176 ? 7.262 15.853 -10.237 1.00 73.19 176 ASN A CA 1
ATOM 1422 C C . ASN A 1 176 ? 5.862 16.003 -10.812 1.00 73.19 176 ASN A C 1
ATOM 1424 O O . ASN A 1 176 ? 4.860 15.844 -10.108 1.00 73.19 176 ASN A O 1
ATOM 1428 N N . LYS A 1 177 ? 5.790 16.270 -12.118 1.00 82.75 177 LYS A N 1
ATOM 1429 C CA . LYS A 1 177 ? 4.521 16.356 -12.838 1.00 82.75 177 LYS A CA 1
ATOM 1430 C C . LYS A 1 177 ? 3.932 14.956 -12.986 1.00 82.75 177 LYS A C 1
ATOM 1432 O O . LYS A 1 177 ? 4.221 14.238 -13.935 1.00 82.75 177 LYS A O 1
ATOM 1437 N N . ALA A 1 178 ? 3.099 14.578 -12.025 1.00 85.44 178 ALA A N 1
ATOM 1438 C CA . ALA A 1 178 ? 2.190 13.455 -12.162 1.00 85.44 178 ALA A CA 1
ATOM 1439 C C . ALA A 1 178 ? 1.355 13.576 -13.442 1.00 85.44 178 ALA A C 1
ATOM 1441 O O . ALA A 1 178 ? 0.925 14.677 -13.804 1.00 85.44 178 ALA A O 1
ATOM 1442 N N . SER A 1 179 ? 1.050 12.445 -14.083 1.00 92.12 179 SER A N 1
ATOM 1443 C CA . SER A 1 179 ? 0.114 12.467 -15.201 1.00 92.12 179 SER A CA 1
ATOM 1444 C C . SER A 1 179 ? -1.266 12.962 -14.722 1.00 92.12 179 SER A C 1
ATOM 1446 O O . SER A 1 179 ? -1.689 12.669 -13.591 1.00 92.12 179 SER A O 1
ATOM 1448 N N . PRO A 1 180 ? -2.017 13.696 -15.565 1.00 94.31 180 PRO A N 1
ATOM 1449 C CA . PRO A 1 180 ? -3.388 14.078 -15.244 1.00 94.31 180 PRO A CA 1
ATOM 1450 C C . PRO A 1 180 ? -4.273 12.871 -14.905 1.00 94.31 180 PRO A C 1
ATOM 1452 O O . PRO A 1 180 ? -5.180 12.995 -14.084 1.00 94.31 180 PRO A O 1
ATOM 1455 N N . ALA A 1 181 ? -3.995 11.707 -15.504 1.00 95.50 181 ALA A N 1
ATOM 1456 C CA . ALA A 1 181 ? -4.696 10.465 -15.212 1.00 95.50 181 ALA A CA 1
ATOM 1457 C C . ALA A 1 181 ? -4.491 10.033 -13.753 1.00 95.50 181 ALA A C 1
ATOM 1459 O O . ALA A 1 181 ? -5.481 9.878 -13.040 1.00 95.50 181 ALA A O 1
ATOM 1460 N N . THR A 1 182 ? -3.245 9.959 -13.267 1.00 94.56 182 THR A N 1
ATOM 1461 C CA . THR A 1 182 ? -2.970 9.571 -11.872 1.00 94.56 182 THR A CA 1
ATOM 1462 C C . THR A 1 182 ? -3.578 10.558 -10.882 1.00 94.56 182 THR A C 1
ATOM 1464 O O . THR A 1 182 ? -4.185 10.151 -9.894 1.00 94.56 182 THR A O 1
ATOM 1467 N N . LYS A 1 183 ? -3.515 11.867 -11.169 1.00 94.50 183 LYS A N 1
ATOM 1468 C CA . LYS A 1 183 ? -4.152 12.884 -10.314 1.00 94.50 183 LYS A CA 1
ATOM 1469 C C . LYS A 1 183 ? -5.671 12.700 -10.233 1.00 94.50 183 LYS A C 1
ATOM 1471 O O . LYS A 1 183 ? -6.249 12.842 -9.155 1.00 94.50 183 LYS A O 1
ATOM 1476 N N . ARG A 1 184 ? -6.328 12.389 -11.358 1.00 96.06 184 ARG A N 1
ATOM 1477 C CA . ARG A 1 184 ? -7.769 12.090 -11.383 1.00 96.06 184 ARG A CA 1
ATOM 1478 C C . ARG A 1 184 ? -8.082 10.827 -10.592 1.00 96.06 184 ARG A C 1
ATOM 1480 O O . ARG A 1 184 ? -8.970 10.881 -9.746 1.00 96.06 184 ARG A O 1
ATOM 1487 N N . TRP A 1 185 ? -7.345 9.741 -10.822 1.00 96.62 185 TRP A N 1
ATOM 1488 C CA . TRP A 1 185 ? -7.522 8.489 -10.088 1.00 96.62 185 TRP A CA 1
ATOM 1489 C C . TRP A 1 185 ? -7.385 8.701 -8.577 1.00 96.62 185 TRP A C 1
ATOM 1491 O O . TRP A 1 185 ? -8.296 8.367 -7.820 1.00 96.62 185 TRP A O 1
ATOM 1501 N N . TRP A 1 186 ? -6.326 9.392 -8.147 1.00 95.75 186 TRP A N 1
ATOM 1502 C CA . TRP A 1 186 ? -6.080 9.717 -6.741 1.00 95.75 186 TRP A CA 1
ATOM 1503 C C . TRP A 1 186 ? -7.228 10.512 -6.110 1.00 95.75 186 TRP A C 1
ATOM 1505 O O . TRP A 1 186 ? -7.683 10.221 -5.004 1.00 95.75 186 TRP A O 1
ATOM 1515 N N . ASN A 1 187 ? -7.752 11.512 -6.822 1.00 95.38 187 ASN A N 1
ATOM 1516 C CA . ASN A 1 187 ? -8.900 12.277 -6.344 1.00 95.38 187 ASN A CA 1
ATOM 1517 C C . ASN A 1 187 ? -10.176 11.426 -6.254 1.00 95.38 187 ASN A C 1
ATOM 1519 O O . ASN A 1 187 ? -10.937 11.599 -5.302 1.00 95.38 187 ASN A O 1
ATOM 1523 N N . ARG A 1 188 ? -10.400 10.487 -7.186 1.00 96.94 188 ARG A N 1
ATOM 1524 C CA . ARG A 1 188 ? -11.524 9.540 -7.100 1.00 96.94 188 ARG A CA 1
ATOM 1525 C C . ARG A 1 188 ? -11.378 8.593 -5.912 1.00 96.94 188 ARG A C 1
ATOM 1527 O O . ARG A 1 188 ? -12.384 8.335 -5.256 1.00 96.94 188 ARG A O 1
ATOM 1534 N N . LEU A 1 189 ? -10.163 8.121 -5.611 1.00 95.56 189 LEU A N 1
ATOM 1535 C CA . LEU A 1 189 ? -9.892 7.317 -4.416 1.00 95.56 189 LEU A CA 1
ATOM 1536 C C . LEU A 1 189 ? -10.243 8.099 -3.147 1.00 95.56 189 LEU A C 1
ATOM 1538 O O . LEU A 1 189 ? -11.041 7.620 -2.349 1.00 95.56 189 LEU A O 1
ATOM 1542 N N . LYS A 1 190 ? -9.737 9.330 -2.993 1.00 94.12 190 LYS A N 1
ATOM 1543 C CA . LYS A 1 190 ? -10.070 10.186 -1.839 1.00 94.12 190 LYS A CA 1
ATOM 1544 C C . LYS A 1 190 ? -11.572 10.427 -1.706 1.00 94.12 190 LYS A C 1
ATOM 1546 O O . LYS A 1 190 ? -12.118 10.308 -0.617 1.00 94.12 190 LYS A O 1
ATOM 1551 N N . ALA A 1 191 ? -12.247 10.741 -2.813 1.00 95.88 191 ALA A N 1
ATOM 1552 C CA . ALA A 1 191 ? -13.692 10.949 -2.810 1.00 95.88 191 ALA A CA 1
ATOM 1553 C C . ALA A 1 191 ? -14.453 9.668 -2.437 1.00 95.88 191 ALA A C 1
ATOM 1555 O O . ALA A 1 191 ? -15.478 9.738 -1.769 1.00 95.88 191 ALA A O 1
ATOM 1556 N N . TRP A 1 192 ? -13.968 8.501 -2.869 1.00 96.50 192 TRP A N 1
ATOM 1557 C CA . TRP A 1 192 ? -14.519 7.215 -2.457 1.00 96.50 192 TRP A CA 1
ATOM 1558 C C . TRP A 1 192 ? -14.317 6.979 -0.957 1.00 96.50 192 TRP A C 1
ATOM 1560 O O . TRP A 1 192 ? -15.304 6.706 -0.285 1.00 96.50 192 TRP A O 1
ATOM 1570 N N . VAL A 1 193 ? -13.109 7.183 -0.414 1.00 94.81 193 VAL A N 1
ATOM 1571 C CA . VAL A 1 193 ? -12.851 7.085 1.037 1.00 94.81 193 VAL A CA 1
ATOM 1572 C C . VAL A 1 193 ? -13.797 8.003 1.808 1.00 94.81 193 VAL A C 1
ATOM 1574 O O . VAL A 1 193 ? -14.467 7.541 2.723 1.00 94.81 193 VAL A O 1
ATOM 1577 N N . GLY A 1 194 ? -13.951 9.258 1.380 1.00 94.38 194 GLY A N 1
ATOM 1578 C CA . GLY A 1 194 ? -14.841 10.212 2.045 1.00 94.38 194 GLY A CA 1
ATOM 1579 C C . GLY A 1 194 ? -16.331 9.860 2.000 1.00 94.38 194 GLY A C 1
ATOM 1580 O O . GLY A 1 194 ? -17.098 10.380 2.801 1.00 94.38 194 GLY A O 1
ATOM 1581 N N . ARG A 1 195 ? -16.758 8.968 1.095 1.00 95.94 195 ARG A N 1
ATOM 1582 C CA . ARG A 1 195 ? -18.122 8.404 1.090 1.00 95.94 195 ARG A CA 1
ATOM 1583 C C . ARG A 1 195 ? -18.258 7.153 1.953 1.00 95.94 195 ARG A C 1
ATOM 1585 O O . ARG A 1 195 ? -19.369 6.813 2.336 1.00 95.94 195 ARG A O 1
ATOM 1592 N N . GLN A 1 196 ? -17.161 6.440 2.184 1.00 95.94 196 GLN A N 1
ATOM 1593 C CA . GLN A 1 196 ? -17.151 5.144 2.863 1.00 95.94 196 GLN A CA 1
ATOM 1594 C C . GLN A 1 196 ? -16.692 5.221 4.324 1.00 95.94 196 GLN A C 1
ATOM 1596 O O . GLN A 1 196 ? -16.819 4.244 5.055 1.00 95.94 196 GLN A O 1
ATOM 1601 N N . ALA A 1 197 ? -16.127 6.349 4.743 1.00 94.88 197 ALA A N 1
ATOM 1602 C CA . ALA A 1 197 ? -15.527 6.536 6.052 1.00 94.88 197 ALA A CA 1
ATOM 1603 C C . ALA A 1 197 ? -15.904 7.902 6.637 1.00 94.88 197 ALA A C 1
ATOM 1605 O O . ALA A 1 197 ? -16.297 8.823 5.922 1.00 94.88 197 ALA A O 1
ATOM 1606 N N . THR A 1 198 ? -15.752 8.038 7.950 1.00 93.56 198 THR A N 1
ATOM 1607 C CA . THR A 1 198 ? -15.943 9.301 8.670 1.00 93.56 198 THR A CA 1
ATOM 1608 C C . THR A 1 198 ? -14.583 9.915 8.970 1.00 93.56 198 THR A C 1
ATOM 1610 O O . THR A 1 198 ? -13.685 9.220 9.440 1.00 93.56 198 THR A O 1
ATOM 1613 N N . GLN A 1 199 ? -14.406 11.206 8.698 1.00 91.62 199 GLN A N 1
ATOM 1614 C CA . GLN A 1 199 ? -13.186 11.911 9.081 1.00 91.62 199 GLN A CA 1
ATOM 1615 C C . GLN A 1 199 ? -13.146 12.064 10.609 1.00 91.62 199 GLN A C 1
ATOM 1617 O O . GLN A 1 199 ? -14.094 12.575 11.196 1.00 91.62 199 GLN A O 1
ATOM 1622 N N . VAL A 1 200 ? -12.063 11.613 11.240 1.00 89.00 200 VAL A N 1
ATOM 1623 C C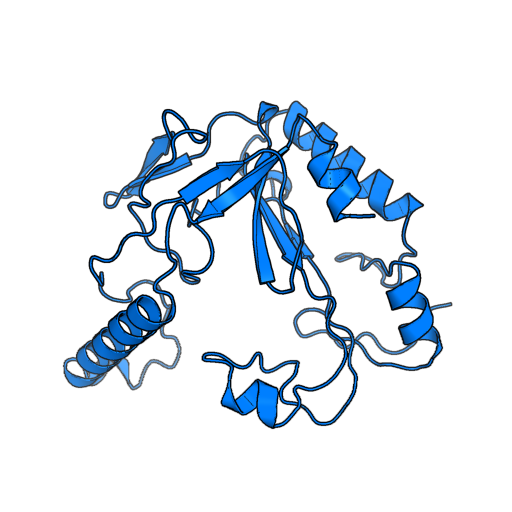A . VAL A 1 200 ? -11.880 11.612 12.707 1.00 89.00 200 VAL A CA 1
ATOM 1624 C C . VAL A 1 200 ? -10.746 12.525 13.172 1.00 89.00 200 VAL A C 1
ATOM 1626 O O . VAL A 1 200 ? -10.487 12.626 14.366 1.00 89.00 200 VAL A O 1
ATOM 1629 N N . SER A 1 201 ? -10.052 13.193 12.248 1.00 85.81 201 SER A N 1
ATOM 1630 C CA . SER A 1 201 ? -9.051 14.204 12.587 1.00 85.81 201 SER A CA 1
ATOM 1631 C C . SER A 1 201 ? -9.112 15.404 11.655 1.00 85.81 201 SER A C 1
ATOM 1633 O O . SER A 1 201 ? -9.467 15.298 10.478 1.00 85.81 201 SER A O 1
ATOM 1635 N N . GLU A 1 202 ? -8.719 16.555 12.181 1.00 79.25 202 GLU A N 1
ATOM 1636 C CA . GLU A 1 202 ? -8.590 17.788 11.416 1.00 79.25 202 GLU A CA 1
ATOM 1637 C C . GLU A 1 202 ? -7.331 17.795 10.520 1.00 79.25 202 GLU A C 1
ATOM 1639 O O . GLU A 1 202 ? -6.421 16.970 10.685 1.00 79.25 202 GLU A O 1
ATOM 1644 N N . PRO A 1 203 ? -7.258 18.714 9.537 1.00 79.31 203 PRO A N 1
ATOM 1645 C CA . PRO A 1 203 ? -6.040 18.983 8.772 1.00 79.31 203 PRO A CA 1
ATOM 1646 C C . PRO A 1 203 ? -4.811 19.260 9.667 1.00 79.31 203 PRO A C 1
ATOM 1648 O O . PRO A 1 203 ? -4.957 19.664 10.818 1.00 79.31 203 PRO A O 1
ATOM 1651 N N . PRO A 1 204 ? -3.573 19.093 9.157 1.00 78.75 204 PRO A N 1
ATOM 1652 C CA . PRO A 1 204 ? -3.214 18.862 7.753 1.00 78.75 204 PRO A CA 1
ATOM 1653 C C . PRO A 1 204 ? -3.224 17.389 7.310 1.00 78.75 204 PRO A C 1
ATOM 1655 O O . PRO A 1 204 ? -3.059 17.120 6.123 1.00 78.75 204 PRO A O 1
ATOM 1658 N N . PHE A 1 205 ? -3.441 16.444 8.227 1.00 80.75 205 PHE A N 1
ATOM 1659 C CA . PHE A 1 205 ? -3.426 15.006 7.941 1.00 80.75 205 PHE A CA 1
ATOM 1660 C C . PHE A 1 205 ? -4.788 14.397 8.289 1.00 80.75 205 PHE A C 1
ATOM 1662 O O . PHE A 1 205 ? -4.960 13.909 9.406 1.00 80.75 205 PHE A O 1
ATOM 1669 N N . PRO A 1 206 ? -5.777 14.466 7.379 1.00 85.94 206 PRO A N 1
ATOM 1670 C CA . PRO A 1 206 ? -7.103 13.933 7.653 1.00 85.94 206 PRO A CA 1
ATOM 1671 C C . PRO A 1 206 ? -7.037 12.407 7.780 1.00 85.94 206 PRO A C 1
ATOM 1673 O O . PRO A 1 206 ? -6.668 11.707 6.835 1.00 85.94 206 PRO A O 1
ATOM 1676 N N . VAL A 1 207 ? -7.419 11.904 8.947 1.00 89.00 207 VAL A N 1
ATOM 1677 C CA . VAL A 1 207 ? -7.585 10.484 9.248 1.00 89.00 207 VAL A CA 1
ATOM 1678 C C . VAL A 1 207 ? -9.054 10.138 9.064 1.00 89.00 207 VAL A C 1
ATOM 1680 O O . VAL A 1 207 ? -9.943 10.870 9.501 1.00 89.00 207 VAL A O 1
ATOM 1683 N N . TRP A 1 208 ? -9.301 9.012 8.407 1.00 92.06 208 TRP A N 1
ATOM 1684 C CA . TRP A 1 208 ? -10.637 8.517 8.108 1.00 92.06 208 TRP A CA 1
ATOM 1685 C C . TRP A 1 208 ? -10.841 7.173 8.798 1.00 92.06 208 TRP A C 1
ATOM 1687 O O . TRP A 1 208 ? -10.007 6.278 8.671 1.00 92.06 208 TRP A O 1
ATOM 1697 N N . ALA A 1 209 ? -11.956 7.022 9.504 1.00 91.88 209 ALA A N 1
ATOM 1698 C CA . ALA A 1 209 ? -12.364 5.775 10.130 1.00 91.88 209 ALA A CA 1
ATOM 1699 C C . ALA A 1 209 ? -13.481 5.121 9.307 1.00 91.88 209 ALA A C 1
ATOM 1701 O O . ALA A 1 209 ? -14.585 5.659 9.186 1.00 91.88 209 ALA A O 1
ATOM 1702 N N . PHE A 1 210 ? -13.192 3.951 8.738 1.00 93.12 210 PHE A N 1
ATOM 1703 C CA . PHE A 1 210 ? -14.214 3.073 8.161 1.00 93.12 210 PHE A CA 1
ATOM 1704 C C . PHE A 1 210 ? -15.159 2.551 9.257 1.00 93.12 210 PHE A C 1
ATOM 1706 O O . PHE A 1 210 ? -14.763 2.558 10.424 1.00 93.12 210 PHE A O 1
ATOM 1713 N N . PRO A 1 211 ? -16.372 2.064 8.922 1.00 93.38 211 PRO A N 1
ATOM 1714 C CA . PRO A 1 211 ? -17.394 1.714 9.912 1.00 93.38 211 PRO A CA 1
ATOM 1715 C C . PRO A 1 211 ? -16.887 0.833 11.060 1.00 93.38 211 PRO A C 1
ATOM 1717 O O . PRO A 1 211 ? -17.036 1.203 12.220 1.00 93.38 211 PRO A O 1
ATOM 1720 N N . SER A 1 212 ? -16.161 -0.246 10.756 1.00 92.00 212 SER A N 1
ATOM 1721 C CA . SER A 1 212 ? -15.616 -1.155 11.775 1.00 92.00 212 SER A CA 1
ATOM 1722 C C . SER A 1 212 ? -14.544 -0.522 12.673 1.00 92.00 212 SER A C 1
ATOM 1724 O O . SER A 1 212 ? -14.430 -0.872 13.846 1.00 92.00 212 SER A O 1
ATOM 1726 N N . ALA A 1 213 ? -13.743 0.411 12.152 1.00 92.06 213 ALA A N 1
ATOM 1727 C CA . ALA A 1 213 ? -12.779 1.165 12.953 1.00 92.06 213 ALA A CA 1
ATOM 1728 C C . ALA A 1 213 ? -13.485 2.234 13.797 1.00 92.06 213 ALA A C 1
ATOM 1730 O O . ALA A 1 213 ? -13.136 2.436 14.956 1.00 92.06 213 ALA A O 1
ATOM 1731 N N . ARG A 1 214 ? -14.514 2.883 13.241 1.00 91.81 214 ARG A N 1
ATOM 1732 C CA . ARG A 1 214 ? -15.326 3.881 13.940 1.00 91.81 214 ARG A CA 1
ATOM 1733 C C . ARG A 1 214 ? -16.063 3.270 15.128 1.00 91.81 214 ARG A C 1
ATOM 1735 O O . ARG A 1 214 ? -16.035 3.854 16.202 1.00 91.81 214 ARG A O 1
ATOM 1742 N N . GLU A 1 215 ? -16.666 2.097 14.959 1.00 92.38 215 GLU A N 1
ATOM 1743 C CA . GLU A 1 215 ? -17.317 1.362 16.052 1.00 92.38 215 GLU A CA 1
ATOM 1744 C C . GLU A 1 215 ? -16.346 1.101 17.211 1.00 92.38 215 GLU A C 1
ATOM 1746 O O . GLU A 1 215 ? -16.676 1.353 18.367 1.00 92.38 215 GLU A O 1
ATOM 1751 N N . LYS A 1 216 ? -15.113 0.684 16.905 1.00 91.94 216 LYS A N 1
ATOM 1752 C CA . LYS A 1 216 ? -14.057 0.463 17.905 1.00 91.94 216 LYS A CA 1
ATOM 1753 C C . LYS A 1 216 ? -13.619 1.754 18.599 1.00 91.94 216 LYS A C 1
ATOM 1755 O O . LYS A 1 216 ? -13.476 1.762 19.819 1.00 91.94 216 LYS A O 1
ATOM 1760 N N . LEU A 1 217 ? -13.467 2.849 17.850 1.00 90.50 217 LEU A N 1
ATOM 1761 C CA . LEU A 1 217 ? -13.190 4.172 18.423 1.00 90.50 217 LEU A CA 1
ATOM 1762 C C . LEU A 1 217 ? -14.316 4.614 19.371 1.00 90.50 217 LEU A C 1
ATOM 1764 O O . LEU A 1 217 ? -14.043 5.088 20.470 1.00 90.50 217 LEU A O 1
ATOM 1768 N N . MET A 1 218 ? -15.580 4.415 18.981 1.00 88.69 218 MET A N 1
ATOM 1769 C CA . MET A 1 218 ? -16.747 4.728 19.816 1.00 88.69 218 MET A CA 1
ATOM 1770 C C . MET A 1 218 ? -16.843 3.832 21.058 1.00 88.69 218 MET A C 1
ATOM 1772 O O . MET A 1 218 ? -17.308 4.285 22.100 1.00 88.69 218 MET A O 1
ATOM 1776 N N . ALA A 1 219 ? -16.353 2.593 20.979 1.00 91.62 219 ALA A N 1
ATOM 1777 C CA . ALA A 1 219 ? -16.204 1.694 22.124 1.00 91.62 219 ALA A CA 1
ATOM 1778 C C . ALA A 1 219 ? -15.030 2.072 23.051 1.00 91.62 219 ALA A C 1
ATOM 1780 O O . ALA A 1 219 ? -14.820 1.427 24.076 1.00 91.62 219 ALA A O 1
ATOM 1781 N N . GLY A 1 220 ? -14.270 3.118 22.716 1.00 90.56 220 GLY A N 1
ATOM 1782 C CA . GLY A 1 220 ? -13.193 3.649 23.542 1.00 90.56 220 GLY A CA 1
ATOM 1783 C C . GLY A 1 220 ? -11.821 3.024 23.295 1.00 90.56 220 GLY A C 1
ATOM 1784 O O . GLY A 1 220 ? -10.916 3.318 24.076 1.00 90.56 220 GLY A O 1
ATOM 1785 N N . ILE A 1 221 ? -11.649 2.216 22.241 1.00 90.94 221 ILE A N 1
ATOM 1786 C CA . ILE A 1 221 ? -10.324 1.733 21.826 1.00 90.94 221 ILE A CA 1
ATOM 1787 C C . ILE A 1 221 ? -9.497 2.926 21.343 1.00 90.94 221 ILE A C 1
ATOM 1789 O O . ILE A 1 221 ? -9.944 3.722 20.514 1.00 90.94 221 ILE A O 1
ATOM 1793 N N . ASP A 1 222 ? -8.285 3.042 21.870 1.00 86.88 222 ASP A N 1
ATOM 1794 C CA . ASP A 1 222 ? -7.340 4.085 21.492 1.00 86.88 222 ASP A CA 1
ATOM 1795 C C . ASP A 1 222 ? -6.707 3.802 20.115 1.00 86.88 222 ASP A C 1
ATOM 1797 O O . ASP A 1 222 ? -6.785 2.690 19.585 1.00 86.88 222 ASP A O 1
ATOM 1801 N N . TYR A 1 223 ? -6.074 4.808 19.501 1.00 86.25 223 TYR A N 1
ATOM 1802 C CA . TYR A 1 223 ? -5.447 4.637 18.189 1.00 86.25 223 TYR A CA 1
ATOM 1803 C C . TYR A 1 223 ? -4.140 5.404 17.985 1.00 86.25 223 TYR A C 1
ATOM 1805 O O . TYR A 1 223 ? -3.888 6.437 18.612 1.00 86.25 223 TYR A O 1
ATOM 1813 N N . TYR A 1 224 ? -3.285 4.863 17.105 1.00 81.19 224 TYR A N 1
ATOM 1814 C CA . TYR A 1 224 ? -1.932 5.341 16.823 1.00 81.19 224 TYR A CA 1
ATOM 1815 C C . TYR A 1 224 ? -1.853 5.837 15.388 1.00 81.19 224 TYR A C 1
ATOM 1817 O O . TYR A 1 224 ? -2.059 5.070 14.445 1.00 81.19 224 TYR A O 1
ATOM 1825 N N . ALA A 1 225 ? -1.477 7.102 15.219 1.00 78.44 225 ALA A N 1
ATOM 1826 C CA . ALA A 1 225 ? -1.252 7.708 13.915 1.00 78.44 225 ALA A CA 1
ATOM 1827 C C . ALA A 1 225 ? 0.177 8.263 13.828 1.00 78.44 225 ALA A C 1
ATOM 1829 O O . ALA A 1 225 ? 0.395 9.450 14.067 1.00 78.44 225 ALA A O 1
ATOM 1830 N N . CYS A 1 226 ? 1.158 7.410 13.511 1.00 66.75 226 CYS A N 1
ATOM 1831 C CA . CYS A 1 226 ? 2.546 7.813 13.221 1.00 66.75 226 CYS A CA 1
ATOM 1832 C C . CYS A 1 226 ? 3.139 8.805 14.249 1.00 66.75 226 CYS A C 1
ATOM 1834 O O . CYS A 1 226 ? 3.582 9.898 13.900 1.00 66.75 226 CYS A O 1
ATOM 1836 N N . GLY A 1 227 ? 3.094 8.452 15.534 1.00 66.25 227 GLY A N 1
ATOM 1837 C CA . GLY A 1 227 ? 3.616 9.282 16.627 1.00 66.25 227 GLY A CA 1
ATOM 1838 C C . GLY A 1 227 ? 2.625 10.306 17.177 1.00 66.25 227 GLY A C 1
ATOM 1839 O O . GLY A 1 227 ? 2.964 11.040 18.101 1.00 66.25 227 GLY A O 1
ATOM 1840 N N . ARG A 1 228 ? 1.397 10.353 16.650 1.00 64.00 228 ARG A N 1
ATOM 1841 C CA . ARG A 1 228 ? 0.316 11.189 17.173 1.00 64.00 228 ARG A CA 1
ATOM 1842 C C . ARG A 1 228 ? -0.716 10.317 17.869 1.00 64.00 228 ARG A C 1
ATOM 1844 O O . ARG A 1 228 ? -1.339 9.459 17.244 1.00 64.00 228 ARG A O 1
ATOM 1851 N N . GLN A 1 229 ? -0.895 10.566 19.159 1.00 64.25 229 GLN A N 1
ATOM 1852 C CA . GLN A 1 229 ? -2.066 10.122 19.897 1.00 64.25 229 GLN A CA 1
ATOM 1853 C C . GLN A 1 229 ? -3.137 11.189 19.686 1.00 64.25 229 GLN A C 1
ATOM 1855 O O . GLN A 1 229 ? -2.934 12.349 20.039 1.00 64.25 229 GLN A O 1
ATOM 1860 N N . ILE A 1 230 ? -4.242 10.832 19.044 1.00 61.12 230 ILE A N 1
ATOM 1861 C CA . ILE A 1 230 ? -5.345 11.769 18.849 1.00 61.12 230 ILE A CA 1
ATOM 1862 C C . ILE A 1 230 ? -6.358 11.452 19.941 1.00 61.12 230 ILE A C 1
ATOM 1864 O O . ILE A 1 230 ? -6.998 10.402 19.956 1.00 61.12 230 ILE A O 1
ATOM 1868 N N . THR A 1 231 ? -6.437 12.335 20.924 1.00 56.81 231 THR A N 1
ATOM 1869 C CA . THR A 1 231 ? -7.303 12.170 22.084 1.00 56.81 231 THR A CA 1
ATOM 1870 C C . THR A 1 231 ? -8.756 12.504 21.727 1.00 56.81 231 THR A C 1
ATOM 1872 O O . THR A 1 231 ? -9.087 13.640 21.398 1.00 56.81 231 THR A O 1
ATOM 1875 N N . ARG A 1 232 ? -9.606 11.466 21.781 1.00 55.75 232 ARG A N 1
ATOM 1876 C CA . ARG A 1 232 ? -11.072 11.400 22.018 1.00 55.75 232 ARG A CA 1
ATOM 1877 C C . ARG A 1 232 ? -11.943 12.656 21.815 1.00 55.75 232 ARG A C 1
ATOM 1879 O O . ARG A 1 232 ? -12.843 12.920 22.603 1.00 55.75 232 ARG A O 1
ATOM 1886 N N . SER A 1 233 ? -11.773 13.379 20.722 1.00 51.34 233 SER A N 1
ATOM 1887 C CA . SER A 1 233 ? -12.778 14.338 20.248 1.00 51.34 233 SER A CA 1
ATOM 1888 C C . SER A 1 233 ? -13.285 13.895 18.880 1.00 51.34 233 SER A C 1
ATOM 1890 O O . SER A 1 233 ? -13.174 14.609 17.893 1.00 51.34 233 SER A O 1
ATOM 1892 N N . VAL A 1 234 ? -13.809 12.666 18.819 1.00 54.47 234 VAL A N 1
ATOM 1893 C CA . VAL A 1 234 ? -14.664 12.246 17.703 1.00 54.47 234 VAL A CA 1
ATOM 1894 C C . VAL A 1 234 ? -16.085 12.683 18.082 1.00 54.47 234 VAL A C 1
ATOM 1896 O O . VAL A 1 234 ? -16.615 12.120 19.041 1.00 54.47 234 VAL A O 1
ATOM 1899 N N . PRO A 1 235 ? -16.658 13.718 17.441 1.00 52.66 235 PRO A N 1
ATOM 1900 C CA . PRO A 1 235 ? -18.040 14.126 17.680 1.00 52.66 235 PRO A CA 1
ATOM 1901 C C . PRO A 1 235 ? -19.060 13.075 17.213 1.00 52.66 235 PRO A C 1
ATOM 1903 O O . PRO A 1 235 ? -18.735 12.254 16.319 1.00 52.66 235 PRO A O 1
#